Protein AF-V4U0M5-F1 (afdb_monomer)

Secondary structure (DSSP, 8-state):
--S-SSSSSS-S---STTTSHHHHHHHTTHHHHHHHHHHHHHHHHHHHHT-SSHHHHHHHHHHHHHHHTTHHHHHHHHHHHS-TTTHHHHHHHHHHHHHHHHHHHHHHHHHHTTTS-HHHHHHHTTHHHHHHHHHHHHPPPPHHHHHHTT-HHHHHHHHHHHHHHTT-PPPS-----TTTTTTTSS--S-------------------HHHHHHHTTSTTTHHHHHHHHHHHHHHHHHHHHHHHHHHHHHHHHTTSS------HHHHHHHHHHHHHHHHHTHHHHHHHHHHHHHHH-HHHHHHHHHHHHHHHHHHHHHSTTSS-TTSTT--

InterPro domains:
  IPR005828 Major facilitator, sugar transporter-like [PF00083] (31-311)
  IPR020846 Major facilitator superfamily domain [PS50850] (1-331)
  IPR036259 MFS transporter superfamily [G3DSA:1.20.1250.20] (29-322)
  IPR036259 MFS transporter superfamily [SSF103473] (31-319)

Mean predicted aligned error: 14.44 Å

Solvent-accessible surface area (backbone atoms only — not comparable to full-atom values): 19560 Å² total; per-residue (Å²): 139,88,91,83,88,81,92,81,86,79,81,92,69,96,74,55,82,71,74,46,47,51,46,48,67,55,49,79,37,39,69,62,43,36,50,50,14,32,49,38,22,22,53,26,31,37,51,38,36,67,44,90,48,70,66,56,31,52,53,24,49,50,46,18,51,58,12,55,57,26,53,61,52,47,51,57,56,54,55,70,78,44,58,80,89,52,41,68,60,54,53,49,58,56,53,50,51,55,45,52,49,50,30,50,51,24,50,47,46,52,61,35,56,85,78,42,60,70,42,56,50,36,41,58,66,19,48,66,36,49,54,47,54,58,52,58,72,75,53,78,80,57,48,67,50,29,27,72,70,64,38,45,70,62,23,48,56,52,50,51,53,50,23,61,75,68,76,46,80,78,74,94,71,83,85,75,43,93,83,64,66,96,75,68,81,81,77,85,77,83,83,90,86,86,89,78,92,68,85,74,76,78,71,75,76,73,74,51,70,65,62,32,50,53,50,52,64,34,88,88,39,31,69,59,51,54,51,51,50,53,51,51,51,53,51,50,51,53,53,54,46,50,62,64,45,47,60,56,54,59,63,50,61,62,75,76,60,72,95,69,100,76,59,86,74,58,56,64,58,50,49,31,50,50,50,26,52,56,34,54,59,45,53,65,53,53,54,50,49,52,56,35,36,76,74,66,33,66,69,54,37,51,52,53,53,52,52,51,53,53,54,64,60,47,54,62,73,71,39,78,86,72,58,65,80,84,64,73,82,81,121

Radius of gyration: 27.34 Å; Cα contacts (8 Å, |Δi|>4): 200; chains: 1; bounding box: 95×50×78 Å

Organism: Citrus clementina (NCBI:txid85681)

Structure (mmCIF, N/CA/C/O backbone):
data_AF-V4U0M5-F1
#
_entry.id   AF-V4U0M5-F1
#
loop_
_atom_site.group_PDB
_atom_site.id
_atom_site.type_symbol
_atom_site.label_atom_id
_atom_site.label_alt_id
_atom_site.label_comp_id
_atom_site.label_asym_id
_atom_site.label_entity_id
_atom_site.label_seq_id
_atom_site.pdbx_PDB_ins_code
_atom_site.Cartn_x
_atom_site.Cartn_y
_atom_site.Cartn_z
_atom_site.occupancy
_atom_site.B_iso_or_equiv
_atom_site.auth_seq_id
_atom_site.auth_comp_id
_atom_site.auth_asym_id
_atom_site.auth_atom_id
_atom_site.pdbx_PDB_model_num
ATOM 1 N N . MET A 1 1 ? -15.554 -10.161 53.719 1.00 37.41 1 MET A N 1
ATOM 2 C CA . MET A 1 1 ? -15.769 -11.247 52.736 1.00 37.41 1 MET A CA 1
ATOM 3 C C . MET A 1 1 ? -17.264 -11.256 52.488 1.00 37.41 1 MET A C 1
ATOM 5 O O . MET A 1 1 ? -17.967 -11.506 53.445 1.00 37.41 1 MET A O 1
ATOM 9 N N . GLU A 1 2 ? -17.849 -10.846 51.371 1.00 30.78 2 GLU A N 1
ATOM 10 C CA . GLU A 1 2 ? -17.415 -10.642 49.991 1.00 30.78 2 GLU A CA 1
ATOM 11 C C . GLU A 1 2 ? -18.179 -9.426 49.436 1.00 30.78 2 GLU A C 1
ATOM 13 O O . GLU A 1 2 ? -19.371 -9.508 49.179 1.00 30.78 2 GLU A O 1
ATOM 18 N N . GLU A 1 3 ? -17.507 -8.290 49.258 1.00 27.77 3 GLU A N 1
ATOM 19 C CA . GLU A 1 3 ? -18.127 -7.068 48.707 1.00 27.77 3 GLU A CA 1
ATOM 20 C C . GLU A 1 3 ? -17.171 -6.367 47.720 1.00 27.77 3 GLU A C 1
ATOM 22 O O . GLU A 1 3 ? -17.139 -5.151 47.575 1.00 27.77 3 GLU A O 1
ATOM 27 N N . GLY A 1 4 ? -16.314 -7.150 47.053 1.00 28.88 4 GLY A N 1
ATOM 28 C CA . GLY A 1 4 ? -15.132 -6.625 46.364 1.00 28.88 4 GLY A CA 1
ATOM 29 C C . GLY A 1 4 ? -14.723 -7.382 45.107 1.00 28.88 4 GLY A C 1
ATOM 30 O O . GLY A 1 4 ? -13.551 -7.737 44.984 1.00 28.88 4 GLY A O 1
ATOM 31 N N . ARG A 1 5 ? -15.652 -7.652 44.173 1.00 28.05 5 ARG A N 1
ATOM 32 C CA . ARG A 1 5 ? -15.277 -8.153 42.833 1.00 28.05 5 ARG A CA 1
ATOM 33 C C . ARG A 1 5 ? -16.342 -7.993 41.733 1.00 28.05 5 ARG A C 1
ATOM 35 O O . ARG A 1 5 ? -16.589 -8.946 41.010 1.00 28.05 5 ARG A O 1
ATOM 42 N N . PHE A 1 6 ? -16.956 -6.820 41.559 1.00 27.69 6 PHE A N 1
ATOM 43 C CA . PHE A 1 6 ? -17.783 -6.570 40.354 1.00 27.69 6 PHE A CA 1
ATOM 44 C C . PHE A 1 6 ? -17.760 -5.124 39.823 1.00 27.69 6 PHE A C 1
ATOM 46 O O . PHE A 1 6 ? -18.574 -4.743 38.989 1.00 27.69 6 PHE A O 1
ATOM 53 N N . SER A 1 7 ? -16.783 -4.324 40.249 1.00 24.86 7 SER A N 1
ATOM 54 C CA . SER A 1 7 ? -16.622 -2.903 39.907 1.00 24.86 7 SER A CA 1
ATOM 55 C C . SER A 1 7 ? -15.450 -2.634 38.944 1.00 24.86 7 SER A C 1
ATOM 57 O O . SER A 1 7 ? -14.766 -1.622 39.062 1.00 24.86 7 SER A O 1
ATOM 59 N N . SER A 1 8 ? -15.188 -3.529 37.980 1.00 26.77 8 SER A N 1
ATOM 60 C CA . SER A 1 8 ? -14.033 -3.394 37.067 1.00 26.77 8 SER A CA 1
ATOM 61 C C . SER A 1 8 ? -14.297 -3.636 35.575 1.00 26.77 8 SER A C 1
ATOM 63 O O . SER A 1 8 ? -13.337 -3.752 34.816 1.00 26.77 8 SER A O 1
ATOM 65 N N . LEU A 1 9 ? -15.554 -3.653 35.107 1.00 29.91 9 LEU A N 1
ATOM 66 C CA . LEU A 1 9 ? -15.841 -3.858 33.674 1.00 29.91 9 LEU A CA 1
ATOM 67 C C . LEU A 1 9 ? -16.553 -2.718 32.936 1.00 29.91 9 LEU A C 1
ATOM 69 O O . LEU A 1 9 ? -16.692 -2.816 31.721 1.00 29.91 9 LEU A O 1
ATOM 73 N N . LEU A 1 10 ? -16.896 -1.602 33.587 1.00 29.14 10 LEU A N 1
ATOM 74 C CA . LEU A 1 10 ? -17.485 -0.439 32.907 1.00 29.14 10 LEU A CA 1
ATOM 75 C C . LEU A 1 10 ? -16.950 0.892 33.475 1.00 29.14 10 LEU A C 1
ATOM 77 O O . LEU A 1 10 ? -17.441 1.396 34.475 1.00 29.14 10 LEU A O 1
ATOM 81 N N . HIS A 1 11 ? -15.981 1.456 32.741 1.00 28.28 11 HIS A N 1
ATOM 82 C CA . HIS A 1 11 ? -15.489 2.848 32.732 1.00 28.28 11 HIS A CA 1
ATOM 83 C C . HIS A 1 11 ? -14.697 3.380 33.949 1.00 28.28 11 HIS A C 1
ATOM 85 O O . HIS A 1 11 ? -15.190 3.417 35.068 1.00 28.28 11 HIS A O 1
ATOM 91 N N . PRO A 1 12 ? -13.482 3.914 33.699 1.00 31.22 12 PRO A N 1
ATOM 92 C CA . PRO A 1 12 ? -13.404 5.323 33.326 1.00 31.22 12 PRO A CA 1
ATOM 93 C C . PRO A 1 12 ? -12.336 5.573 32.253 1.00 31.22 12 PRO A C 1
ATOM 95 O O . PRO A 1 12 ? -11.218 5.957 32.550 1.00 31.22 12 PRO A O 1
ATOM 98 N N . ASP A 1 13 ? -12.697 5.423 30.981 1.00 29.09 13 ASP A N 1
ATOM 99 C CA . ASP A 1 13 ? -12.002 6.134 29.907 1.00 29.09 13 ASP A CA 1
ATOM 100 C C . ASP A 1 13 ? -13.012 6.536 28.837 1.00 29.09 13 ASP A C 1
ATOM 102 O O . ASP A 1 13 ? -13.116 5.967 27.751 1.00 29.09 13 ASP A O 1
ATOM 106 N N . MET A 1 14 ? -13.800 7.569 29.161 1.00 30.19 14 MET A N 1
ATOM 107 C CA . MET A 1 14 ? -14.519 8.399 28.185 1.00 30.19 14 MET A CA 1
ATOM 108 C C . MET A 1 14 ? -13.496 9.235 27.396 1.00 30.19 14 MET A C 1
ATOM 110 O O . MET A 1 14 ? -13.492 10.462 27.403 1.00 30.19 14 MET A O 1
ATOM 114 N N . CYS A 1 15 ? -12.581 8.544 26.721 1.00 35.44 15 CYS A N 1
ATOM 115 C CA . CYS A 1 15 ? -11.608 9.105 25.799 1.00 35.44 15 CYS A CA 1
ATOM 116 C C . CYS A 1 15 ? -11.388 8.205 24.564 1.00 35.44 15 CYS A C 1
ATOM 118 O O . CYS A 1 15 ? -10.257 7.959 24.158 1.00 35.44 15 CYS A O 1
ATOM 120 N N . PRO A 1 16 ? -12.473 7.754 23.904 1.00 37.72 16 PRO A N 1
ATOM 121 C CA . PRO A 1 16 ? -12.449 7.655 22.446 1.00 37.72 16 PRO A CA 1
ATOM 122 C C . PRO A 1 16 ? -13.476 8.575 21.772 1.00 37.72 16 PRO A C 1
ATOM 124 O O . PRO A 1 16 ? -13.396 8.780 20.566 1.00 37.72 16 PRO A O 1
ATOM 127 N N . LYS A 1 17 ? -14.401 9.201 22.513 1.00 35.25 17 LYS A N 1
ATOM 128 C CA . LYS A 1 17 ? -15.499 9.996 21.925 1.00 35.25 17 LYS A CA 1
ATOM 129 C C . LYS A 1 17 ? -15.037 11.244 21.144 1.00 35.25 17 LYS A C 1
ATOM 131 O O . LYS A 1 17 ? -15.760 11.716 20.276 1.00 35.25 17 LYS A O 1
ATOM 136 N N . LEU A 1 18 ? -13.815 11.738 21.381 1.00 30.38 18 LEU A N 1
ATOM 137 C CA . LEU A 1 18 ? -13.237 12.884 20.656 1.00 30.38 18 LEU A CA 1
ATOM 138 C C . LEU A 1 18 ? -12.282 12.512 19.508 1.00 30.38 18 LEU A C 1
ATOM 140 O O . LEU A 1 18 ? -12.089 13.314 18.600 1.00 30.38 18 LEU A O 1
ATOM 144 N N . LEU A 1 19 ? -11.698 11.309 19.506 1.00 36.25 19 LEU A N 1
ATOM 145 C CA . LEU A 1 19 ? -10.760 10.888 18.449 1.00 36.25 19 LEU A CA 1
ATOM 146 C C . LEU A 1 19 ? -11.470 10.366 17.192 1.00 36.25 19 LEU A C 1
ATOM 148 O O . LEU A 1 19 ? -10.848 10.175 16.152 1.00 36.25 19 LEU A O 1
ATOM 152 N N . LEU A 1 20 ? -12.781 10.157 17.279 1.00 41.69 20 LEU A N 1
ATOM 153 C CA . LEU A 1 20 ? -13.578 9.498 16.250 1.00 41.69 20 LEU A CA 1
ATOM 154 C C . LEU A 1 20 ? -14.305 10.433 15.292 1.00 41.69 20 LEU A C 1
ATOM 156 O O . LEU A 1 20 ? -14.802 9.991 14.259 1.00 41.69 20 LEU A O 1
ATOM 160 N N . GLN A 1 21 ? -14.322 11.729 15.582 1.00 35.56 21 GLN A N 1
ATOM 161 C CA . GLN A 1 21 ? -14.972 12.697 14.714 1.00 35.56 21 GLN A CA 1
ATOM 162 C C . GLN A 1 21 ? -14.232 12.974 13.386 1.00 35.56 21 GLN A C 1
ATOM 164 O O . GLN A 1 21 ? -14.914 13.038 12.367 1.00 35.56 21 GLN A O 1
ATOM 169 N N . PRO A 1 22 ? -12.887 13.092 13.300 1.00 39.81 22 PRO A N 1
ATOM 170 C CA . PRO A 1 22 ? -12.218 13.175 11.989 1.00 39.81 22 PRO A CA 1
ATOM 171 C C . PRO A 1 22 ? -12.339 11.856 11.202 1.00 39.81 22 PRO A C 1
ATOM 173 O O . PRO A 1 22 ? -12.381 11.847 9.975 1.00 39.81 22 PRO A O 1
ATOM 176 N N . MET A 1 23 ? -12.481 10.744 11.924 1.00 40.56 23 MET A N 1
ATOM 177 C CA . MET A 1 23 ? -12.764 9.410 11.396 1.00 40.56 23 MET A CA 1
ATOM 178 C C . MET A 1 23 ? -14.164 9.328 10.755 1.00 40.56 23 MET A C 1
ATOM 180 O O . MET A 1 23 ? -14.338 8.626 9.767 1.00 40.56 23 MET A O 1
ATOM 184 N N . TYR A 1 24 ? -15.147 10.093 11.244 1.00 39.19 24 TYR A N 1
ATOM 185 C CA . TYR A 1 24 ? -16.535 10.108 10.752 1.00 39.19 24 TYR A CA 1
ATOM 186 C C . TYR A 1 24 ? -16.648 10.405 9.244 1.00 39.19 24 TYR A C 1
ATOM 188 O O . TYR A 1 24 ? -17.480 9.816 8.555 1.00 39.19 24 TYR A O 1
ATOM 196 N N . PHE A 1 25 ? -15.777 11.266 8.702 1.00 38.38 25 PHE A N 1
ATOM 197 C CA . PHE A 1 25 ? -15.763 11.600 7.271 1.00 38.38 25 PHE A CA 1
ATOM 198 C C . PHE A 1 25 ? -15.122 10.496 6.414 1.00 38.38 25 PHE A C 1
ATOM 200 O O . PHE A 1 25 ? -15.587 10.218 5.311 1.00 38.38 25 PHE A O 1
ATOM 207 N N . ILE A 1 26 ? -14.105 9.816 6.953 1.00 43.88 26 ILE A N 1
ATOM 208 C CA . ILE A 1 26 ? -13.486 8.632 6.339 1.00 43.88 26 ILE A CA 1
ATOM 209 C C . ILE A 1 26 ? -14.478 7.454 6.341 1.00 43.88 26 ILE A C 1
ATOM 211 O O . ILE A 1 26 ? -14.570 6.710 5.365 1.00 43.88 26 ILE A O 1
ATOM 215 N N . PHE A 1 27 ? -15.276 7.316 7.403 1.00 44.03 27 PHE A N 1
ATOM 216 C CA . PHE A 1 27 ? -16.226 6.216 7.566 1.00 44.03 27 PHE A CA 1
ATOM 217 C C . PHE A 1 27 ? -17.501 6.357 6.747 1.00 44.03 27 PHE A C 1
ATOM 219 O O . PHE A 1 27 ? -17.972 5.351 6.218 1.00 44.03 27 PHE A O 1
ATOM 226 N N . ALA A 1 28 ? -18.003 7.584 6.556 1.00 44.12 28 ALA A N 1
ATOM 227 C CA . ALA A 1 28 ? -19.186 7.852 5.734 1.00 44.12 28 ALA A CA 1
ATOM 228 C C . ALA A 1 28 ? -19.048 7.396 4.269 1.00 44.12 28 ALA A C 1
ATOM 230 O O . ALA A 1 28 ? -20.046 7.241 3.564 1.00 44.12 28 ALA A O 1
ATOM 231 N N . PHE A 1 29 ? -17.807 7.168 3.839 1.00 55.50 29 PHE A N 1
ATOM 232 C CA . PHE A 1 29 ? -17.417 6.830 2.482 1.00 55.50 29 PHE A CA 1
ATOM 233 C C . PHE A 1 29 ? -16.508 5.592 2.417 1.00 55.50 29 PHE A C 1
ATOM 235 O O . PHE A 1 29 ? -15.938 5.338 1.370 1.00 55.50 29 PHE A O 1
ATOM 242 N N . SER A 1 30 ? -16.351 4.811 3.493 1.00 66.69 30 SER A N 1
ATOM 243 C CA . SER A 1 30 ? -15.269 3.813 3.613 1.00 66.69 30 SER A CA 1
ATOM 244 C C . SER A 1 30 ? -15.198 2.815 2.448 1.00 66.69 30 SER A C 1
ATOM 246 O O . SER A 1 30 ? -14.211 2.817 1.714 1.00 66.69 30 SER A O 1
ATOM 248 N N . ARG A 1 31 ? -16.254 2.031 2.190 1.00 75.31 31 ARG A N 1
ATOM 249 C CA . ARG A 1 31 ? -16.277 1.077 1.066 1.00 75.31 31 ARG A CA 1
ATOM 250 C C . ARG A 1 31 ? -16.166 1.761 -0.298 1.00 75.31 31 ARG A C 1
ATOM 252 O O . ARG A 1 31 ? -15.449 1.274 -1.165 1.00 75.31 31 ARG A O 1
ATOM 259 N N . MET A 1 32 ? -16.838 2.897 -0.485 1.00 80.00 32 MET A N 1
ATOM 260 C CA . MET A 1 32 ? -16.838 3.629 -1.761 1.00 80.00 32 MET A CA 1
ATOM 261 C C . MET A 1 32 ? -15.491 4.293 -2.056 1.00 80.00 32 MET A C 1
ATOM 263 O O . MET A 1 32 ? -15.065 4.324 -3.203 1.00 80.00 32 MET A O 1
ATOM 267 N N . SER A 1 33 ? -14.790 4.770 -1.031 1.00 82.69 33 SER A N 1
ATOM 268 C CA . SER A 1 33 ? -13.437 5.317 -1.127 1.00 82.69 33 SER A CA 1
ATOM 269 C C . SER A 1 33 ? -12.406 4.228 -1.383 1.00 82.69 33 SER A C 1
ATOM 271 O O . SER A 1 33 ? -11.493 4.452 -2.169 1.00 82.69 33 SER A O 1
ATOM 273 N N . ILE A 1 34 ? -12.549 3.049 -0.764 1.00 86.56 34 ILE A N 1
ATOM 274 C CA . ILE A 1 34 ? -11.677 1.898 -1.045 1.00 86.56 34 ILE A CA 1
ATOM 275 C C . ILE A 1 34 ? -11.907 1.408 -2.478 1.00 86.56 34 ILE A C 1
ATOM 277 O O . ILE A 1 34 ? -10.948 1.230 -3.222 1.00 86.56 34 ILE A O 1
ATOM 281 N N . LEU A 1 35 ? -13.167 1.263 -2.902 1.00 89.06 35 LEU A N 1
ATOM 282 C CA . LEU A 1 35 ? -13.516 0.883 -4.272 1.00 89.06 35 LEU A CA 1
ATOM 283 C C . LEU A 1 35 ? -13.019 1.919 -5.290 1.00 89.06 35 LEU A C 1
ATOM 285 O O . LEU A 1 35 ? -12.373 1.557 -6.268 1.00 89.06 35 LEU A O 1
ATOM 289 N N . GLY A 1 36 ? -13.288 3.204 -5.052 1.00 90.25 36 GLY A N 1
ATOM 290 C CA . GLY A 1 36 ? -12.842 4.295 -5.914 1.00 90.25 36 GLY A CA 1
ATOM 291 C C . GLY A 1 36 ? -11.319 4.384 -5.990 1.00 90.25 36 GLY A C 1
ATOM 292 O O . GLY A 1 36 ? -10.767 4.522 -7.077 1.00 90.25 36 GLY A O 1
ATOM 293 N N . GLY A 1 37 ? -10.624 4.233 -4.861 1.00 91.25 37 GLY A N 1
ATOM 294 C CA . GLY A 1 37 ? -9.164 4.230 -4.812 1.00 91.25 37 GLY A CA 1
ATOM 295 C C . GLY A 1 37 ? -8.535 3.014 -5.495 1.00 91.25 37 GLY A C 1
ATOM 296 O O . GLY A 1 37 ? -7.568 3.175 -6.241 1.00 91.25 37 GLY A O 1
ATOM 297 N N . ALA A 1 38 ? -9.110 1.820 -5.328 1.00 91.62 38 ALA A N 1
ATOM 298 C CA . ALA A 1 38 ? -8.683 0.613 -6.038 1.00 91.62 38 ALA A CA 1
ATOM 299 C C . ALA A 1 38 ? -8.905 0.742 -7.553 1.00 91.62 38 ALA A C 1
ATOM 301 O O . ALA A 1 38 ? -8.006 0.429 -8.332 1.00 91.62 38 ALA A O 1
ATOM 302 N N . LEU A 1 39 ? -10.057 1.277 -7.973 1.00 94.44 39 LEU A N 1
ATOM 303 C CA . LEU A 1 39 ? -10.366 1.537 -9.379 1.00 94.44 39 LEU A CA 1
ATOM 304 C C . LEU A 1 39 ? -9.379 2.533 -9.996 1.00 94.44 39 LEU A C 1
ATOM 306 O O . LEU A 1 39 ? -8.830 2.266 -11.062 1.00 94.44 39 LEU A O 1
ATOM 310 N N . VAL A 1 40 ? -9.123 3.658 -9.320 1.00 94.94 40 VAL A N 1
ATOM 311 C CA . VAL A 1 40 ? -8.156 4.666 -9.779 1.00 94.94 40 VAL A CA 1
ATOM 312 C C . VAL A 1 40 ? -6.755 4.063 -9.872 1.00 94.94 40 VAL A C 1
ATOM 314 O O . VAL A 1 40 ? -6.093 4.246 -10.891 1.00 94.94 40 VAL A O 1
ATOM 317 N N . THR A 1 41 ? -6.325 3.296 -8.866 1.00 94.31 41 THR A N 1
ATOM 318 C CA . THR A 1 41 ? -5.022 2.610 -8.872 1.00 94.31 41 THR A CA 1
ATOM 319 C C . THR A 1 41 ? -4.902 1.646 -10.049 1.00 94.31 41 THR A C 1
ATOM 321 O O . THR A 1 41 ? -3.912 1.696 -10.776 1.00 94.31 41 THR A O 1
ATOM 324 N N . PHE A 1 42 ? -5.914 0.803 -10.276 1.00 95.56 42 PHE A N 1
ATOM 325 C CA . PHE A 1 42 ? -5.918 -0.169 -11.368 1.00 95.56 42 PHE A CA 1
ATOM 326 C C . PHE A 1 42 ? -5.899 0.512 -12.740 1.00 95.56 42 PHE A C 1
ATOM 328 O O . PHE A 1 42 ? -5.027 0.229 -13.560 1.00 95.56 42 PHE A O 1
ATOM 335 N N . VAL A 1 43 ? -6.829 1.440 -12.983 1.00 96.31 43 VAL A N 1
ATOM 336 C CA . VAL A 1 43 ? -6.972 2.108 -14.283 1.00 96.31 43 VAL A CA 1
ATOM 337 C C . VAL A 1 43 ? -5.743 2.955 -14.591 1.00 96.31 43 VAL A C 1
ATOM 339 O O . VAL A 1 43 ? -5.176 2.834 -15.674 1.00 96.31 43 VAL A O 1
ATOM 342 N N . ALA A 1 44 ? -5.286 3.782 -13.647 1.00 96.00 44 ALA A N 1
ATOM 343 C CA . ALA A 1 44 ? -4.106 4.613 -13.858 1.00 96.00 44 ALA A CA 1
ATOM 344 C C . ALA A 1 44 ? -2.822 3.769 -13.960 1.00 96.00 44 ALA A C 1
ATOM 346 O O . ALA A 1 44 ? -1.961 4.058 -14.795 1.00 96.00 44 ALA A O 1
ATOM 347 N N . GLY A 1 45 ? -2.711 2.698 -13.166 1.00 93.94 45 GLY A N 1
ATOM 348 C CA . GLY A 1 45 ? -1.616 1.728 -13.222 1.00 93.94 45 GLY A CA 1
ATOM 349 C C . GLY A 1 45 ? -1.508 1.040 -14.582 1.00 93.94 45 GLY A C 1
ATOM 350 O O . GLY A 1 45 ? -0.432 1.055 -15.180 1.00 93.94 45 GLY A O 1
ATOM 351 N N . LEU A 1 46 ? -2.627 0.540 -15.112 1.00 95.81 46 LEU A N 1
ATOM 352 C CA . LEU A 1 46 ? -2.691 -0.117 -16.416 1.00 95.81 46 LEU A CA 1
ATOM 353 C C . LEU A 1 46 ? -2.471 0.869 -17.571 1.00 95.81 46 LEU A C 1
ATOM 355 O O . LEU A 1 46 ? -1.671 0.601 -18.464 1.00 95.81 46 LEU A O 1
ATOM 359 N N . LEU A 1 47 ? -3.114 2.042 -17.546 1.00 95.81 47 LEU A N 1
ATOM 360 C CA . LEU A 1 47 ? -2.930 3.075 -18.577 1.00 95.81 47 LEU A CA 1
ATOM 361 C C . LEU A 1 47 ? -1.488 3.574 -18.659 1.00 95.81 47 LEU A C 1
ATOM 363 O O . LEU A 1 47 ? -1.019 3.947 -19.733 1.00 95.81 47 LEU A O 1
ATOM 367 N N . SER A 1 48 ? -0.755 3.548 -17.548 1.00 94.94 48 SER A N 1
ATOM 368 C CA . SER A 1 48 ? 0.660 3.911 -17.540 1.00 94.94 48 SER A CA 1
ATOM 369 C C . SER A 1 48 ? 1.514 2.986 -18.415 1.00 94.94 48 SER A C 1
ATOM 371 O O . SER A 1 48 ? 2.514 3.438 -18.968 1.00 94.94 48 SER A O 1
ATOM 373 N N . ALA A 1 49 ? 1.121 1.719 -18.597 1.00 94.44 49 ALA A N 1
ATOM 374 C CA . ALA A 1 49 ? 1.796 0.811 -19.526 1.00 94.44 49 ALA A CA 1
ATOM 375 C C . ALA A 1 49 ? 1.671 1.277 -20.986 1.00 94.44 49 ALA A C 1
ATOM 377 O O . ALA A 1 49 ? 2.531 0.968 -21.810 1.00 94.44 49 ALA A O 1
ATOM 378 N N . PHE A 1 50 ? 0.643 2.070 -21.303 1.00 94.00 50 PHE A N 1
ATOM 379 C CA . PHE A 1 50 ? 0.371 2.627 -22.630 1.00 94.00 50 PHE A CA 1
ATOM 380 C C . PHE A 1 50 ? 0.793 4.096 -22.768 1.00 94.00 50 PHE A C 1
ATOM 382 O O . PHE A 1 50 ? 0.540 4.711 -23.801 1.00 94.00 50 PHE A O 1
ATOM 389 N N . ALA A 1 51 ? 1.482 4.669 -21.773 1.00 94.38 51 ALA A N 1
ATOM 390 C CA . ALA A 1 51 ? 1.869 6.076 -21.801 1.00 94.38 51 ALA A CA 1
ATOM 391 C C . ALA A 1 51 ? 2.753 6.397 -23.034 1.00 94.38 51 ALA A C 1
ATOM 393 O O . ALA A 1 51 ? 3.749 5.697 -23.266 1.00 94.38 51 ALA A O 1
ATOM 394 N N . PRO A 1 52 ? 2.409 7.425 -23.838 1.00 92.00 52 PRO A N 1
ATOM 395 C CA . PRO A 1 52 ? 3.164 7.788 -25.040 1.00 92.00 52 PRO A CA 1
ATOM 396 C C . PRO A 1 52 ? 4.364 8.694 -24.737 1.00 92.00 52 PRO A C 1
ATOM 398 O O . PRO A 1 52 ? 5.323 8.720 -25.499 1.00 92.00 52 PRO A O 1
ATOM 401 N N . ASN A 1 53 ? 4.320 9.439 -23.631 1.00 94.88 53 ASN A N 1
ATOM 402 C CA . ASN A 1 53 ? 5.373 10.360 -23.219 1.00 94.88 53 ASN A CA 1
ATOM 403 C C . ASN A 1 53 ? 5.581 10.317 -21.692 1.00 94.88 53 ASN A C 1
ATOM 405 O O . ASN A 1 53 ? 4.744 9.808 -20.939 1.00 94.88 53 ASN A O 1
ATOM 409 N N . TYR A 1 54 ? 6.715 10.856 -21.241 1.00 93.00 54 TYR A N 1
ATOM 410 C CA . TYR A 1 54 ? 7.104 10.863 -19.828 1.00 93.00 54 TYR A CA 1
ATOM 411 C C . TYR A 1 54 ? 6.128 11.651 -18.939 1.00 93.00 54 TYR A C 1
ATOM 413 O O . TYR A 1 54 ? 5.828 11.227 -17.828 1.00 93.00 54 TYR A O 1
ATOM 421 N N . ILE A 1 55 ? 5.578 12.766 -19.430 1.00 95.75 55 ILE A N 1
ATOM 422 C CA . ILE A 1 55 ? 4.645 13.601 -18.658 1.00 95.75 55 ILE A CA 1
ATOM 423 C C . ILE A 1 55 ? 3.327 12.862 -18.400 1.00 95.75 55 ILE A C 1
ATOM 425 O O . ILE A 1 55 ? 2.838 12.851 -17.273 1.00 95.75 55 ILE A O 1
ATOM 429 N N . SER A 1 56 ? 2.775 12.185 -19.408 1.00 94.50 56 SER A N 1
ATOM 430 C CA . SER A 1 56 ? 1.605 11.319 -19.256 1.00 94.50 56 SER A CA 1
ATOM 431 C C . SER A 1 56 ? 1.885 10.191 -18.269 1.00 94.50 56 SER A C 1
ATOM 433 O O . SER A 1 56 ? 1.040 9.918 -17.421 1.00 94.50 56 SER A O 1
ATOM 435 N N . LEU A 1 57 ? 3.071 9.575 -18.326 1.00 94.12 57 LEU A N 1
ATOM 436 C CA . LEU A 1 57 ? 3.475 8.562 -17.351 1.00 94.12 57 LEU A CA 1
ATOM 437 C C . LEU A 1 57 ? 3.506 9.138 -15.927 1.00 94.12 57 LEU A C 1
ATOM 439 O O . LEU A 1 57 ? 2.950 8.531 -15.018 1.00 94.12 57 LEU A O 1
ATOM 443 N N . LEU A 1 58 ? 4.093 10.321 -15.738 1.00 95.38 58 LEU A N 1
ATOM 444 C CA . LEU A 1 58 ? 4.189 10.986 -14.438 1.00 95.38 58 LEU A CA 1
ATOM 445 C C . LEU A 1 58 ? 2.806 11.316 -13.858 1.00 95.38 58 LEU A C 1
ATOM 447 O O . LEU A 1 58 ? 2.547 11.040 -12.688 1.00 95.38 58 LEU A O 1
ATOM 451 N N . ILE A 1 59 ? 1.898 11.853 -14.678 1.00 96.75 59 ILE A N 1
ATOM 452 C CA . ILE A 1 59 ? 0.521 12.168 -14.267 1.00 96.75 59 ILE A CA 1
ATOM 453 C C . ILE A 1 59 ? -0.231 10.890 -13.877 1.00 96.75 59 ILE A C 1
ATOM 455 O O . ILE A 1 59 ? -0.855 10.842 -12.818 1.00 96.75 59 ILE A O 1
ATOM 459 N N . LEU A 1 60 ? -0.150 9.837 -14.697 1.00 95.75 60 LEU A N 1
ATOM 460 C CA . LEU A 1 60 ? -0.810 8.559 -14.416 1.00 95.75 60 LEU A CA 1
ATOM 461 C C . LEU A 1 60 ? -0.243 7.890 -13.159 1.00 95.75 60 LEU A C 1
ATOM 463 O O . LEU A 1 60 ? -0.998 7.343 -12.359 1.00 95.75 60 LEU A O 1
ATOM 467 N N . ARG A 1 61 ? 1.069 7.989 -12.929 1.00 93.44 61 ARG A N 1
ATOM 468 C CA . ARG A 1 61 ? 1.705 7.527 -11.689 1.00 93.44 61 ARG A CA 1
ATOM 469 C C . ARG A 1 61 ? 1.260 8.328 -10.474 1.00 93.44 61 ARG A C 1
ATOM 471 O O . ARG A 1 61 ? 0.981 7.731 -9.439 1.00 93.44 61 ARG A O 1
ATOM 478 N N . GLY A 1 62 ? 1.123 9.644 -10.612 1.00 95.00 62 GLY A N 1
ATOM 479 C CA . GLY A 1 62 ? 0.549 10.500 -9.575 1.00 95.00 62 GLY A CA 1
ATOM 480 C C . GLY A 1 62 ? -0.887 10.097 -9.223 1.00 95.00 62 GLY A C 1
ATOM 481 O O . GLY A 1 62 ? -1.220 9.967 -8.048 1.00 95.00 62 GLY A O 1
ATOM 482 N N . LEU A 1 63 ? -1.718 9.817 -10.232 1.00 95.12 63 LEU A N 1
ATOM 483 C CA . LEU A 1 63 ? -3.090 9.333 -10.040 1.00 95.12 63 LEU A CA 1
ATOM 484 C C . LEU A 1 63 ? -3.134 7.953 -9.372 1.00 95.12 63 LEU A C 1
ATOM 486 O O . LEU A 1 63 ? -3.904 7.758 -8.433 1.00 95.12 63 LEU A O 1
ATOM 490 N N . ALA A 1 64 ? -2.284 7.016 -9.799 1.00 93.56 64 ALA A N 1
ATOM 491 C CA . ALA A 1 64 ? -2.170 5.708 -9.158 1.00 93.56 64 ALA A CA 1
ATOM 492 C C . ALA A 1 64 ? -1.744 5.837 -7.682 1.00 93.56 64 ALA A C 1
ATOM 494 O O . ALA A 1 64 ? -2.320 5.184 -6.813 1.00 93.56 64 ALA A O 1
ATOM 495 N N . GLY A 1 65 ? -0.805 6.742 -7.382 1.00 91.38 65 GLY A N 1
ATOM 496 C CA . GLY A 1 65 ? -0.394 7.079 -6.016 1.00 91.38 65 GLY A CA 1
ATOM 497 C C . GLY A 1 65 ? -1.525 7.674 -5.171 1.00 91.38 65 GLY A C 1
ATOM 498 O O . GLY A 1 65 ? -1.703 7.291 -4.015 1.00 91.38 65 GLY A O 1
ATOM 499 N N . ALA A 1 66 ? -2.349 8.553 -5.748 1.00 90.50 66 ALA A N 1
ATOM 500 C CA . ALA A 1 66 ? -3.537 9.074 -5.071 1.00 90.50 66 ALA A CA 1
ATOM 501 C C . ALA A 1 66 ? -4.545 7.955 -4.742 1.00 90.50 66 ALA A C 1
ATOM 503 O O . ALA A 1 66 ? -5.119 7.942 -3.652 1.00 90.50 66 ALA A O 1
ATOM 504 N N . GLY A 1 67 ? -4.714 6.984 -5.647 1.00 89.44 67 GLY A N 1
ATOM 505 C CA . GLY A 1 67 ? -5.541 5.795 -5.427 1.00 89.44 67 GLY A CA 1
ATOM 506 C C . GLY A 1 67 ? -5.034 4.911 -4.281 1.00 89.44 67 GLY A C 1
ATOM 507 O O . GLY A 1 67 ? -5.826 4.518 -3.418 1.00 89.44 67 GLY A O 1
ATOM 508 N N . LEU A 1 68 ? -3.717 4.682 -4.200 1.00 88.69 68 LEU A N 1
ATOM 509 C CA . LEU A 1 68 ? -3.064 3.947 -3.104 1.00 88.69 68 LEU A CA 1
ATOM 510 C C . LEU A 1 68 ? -3.322 4.577 -1.726 1.00 88.69 68 LEU A C 1
ATOM 512 O O . LEU A 1 68 ? -3.381 3.866 -0.721 1.00 88.69 68 LEU A O 1
ATOM 516 N N . GLY A 1 69 ? -3.570 5.891 -1.668 1.00 85.19 69 GLY A N 1
ATOM 517 C CA . GLY A 1 69 ? -3.966 6.593 -0.444 1.00 85.19 69 GLY A CA 1
ATOM 518 C C . GLY A 1 69 ? -5.191 5.978 0.249 1.00 85.19 69 GLY A C 1
ATOM 519 O O . GLY A 1 69 ? -5.253 5.960 1.482 1.00 85.19 69 GLY A O 1
ATOM 520 N N . SER A 1 70 ? -6.111 5.374 -0.513 1.00 84.50 70 SER A N 1
ATOM 521 C CA . SER A 1 70 ? -7.281 4.659 0.022 1.00 84.50 70 SER A CA 1
ATOM 522 C C . SER A 1 70 ? -6.931 3.448 0.904 1.00 84.50 70 SER A C 1
ATOM 524 O O . SER A 1 70 ? -7.743 3.056 1.743 1.00 84.50 70 SER A O 1
ATOM 526 N N . GLY A 1 71 ? -5.710 2.906 0.815 1.00 82.88 71 GLY A N 1
ATOM 527 C CA . GLY A 1 71 ? -5.250 1.797 1.659 1.00 82.88 71 GLY A CA 1
ATOM 528 C C . GLY A 1 71 ? -5.283 2.108 3.163 1.00 82.88 71 GLY A C 1
ATOM 529 O O . GLY A 1 71 ? -5.566 1.235 3.980 1.00 82.88 71 GLY A O 1
ATOM 530 N N . HIS A 1 72 ? -5.106 3.373 3.551 1.00 83.44 72 HIS A N 1
ATOM 531 C CA . HIS A 1 72 ? -5.187 3.808 4.954 1.00 83.44 72 HIS A CA 1
ATOM 532 C C . HIS A 1 72 ? -6.631 3.764 5.487 1.00 83.44 72 HIS A C 1
ATOM 534 O O . HIS A 1 72 ? -6.873 3.504 6.672 1.00 83.44 72 HIS A O 1
ATOM 540 N N . VAL A 1 73 ? -7.604 3.984 4.595 1.00 83.88 73 VAL A N 1
ATOM 541 C CA . VAL A 1 73 ? -9.035 3.827 4.885 1.00 83.88 73 VAL A CA 1
ATOM 542 C C . VAL A 1 73 ? -9.361 2.351 5.070 1.00 83.88 73 VAL A C 1
ATOM 544 O O . VAL A 1 73 ? -10.048 2.001 6.027 1.00 83.88 73 VAL A O 1
ATOM 547 N N . PHE A 1 74 ? -8.807 1.484 4.216 1.00 82.81 74 PHE A N 1
ATOM 548 C CA . PHE A 1 74 ? -8.939 0.035 4.354 1.00 82.81 74 PHE A CA 1
ATOM 549 C C . PHE A 1 74 ? -8.377 -0.470 5.689 1.00 82.81 74 PHE A C 1
ATOM 551 O O . PHE A 1 74 ? -9.049 -1.226 6.387 1.00 82.81 74 PHE A O 1
ATOM 558 N N . PHE A 1 75 ? -7.197 0.004 6.097 1.00 82.06 75 PHE A N 1
ATOM 559 C CA . PHE A 1 75 ? -6.628 -0.329 7.403 1.00 82.06 75 PHE A CA 1
ATOM 560 C C . PHE A 1 75 ? -7.570 0.059 8.547 1.00 82.06 75 PHE A C 1
ATOM 562 O O . PHE A 1 75 ? -7.848 -0.749 9.429 1.00 82.06 75 PHE A O 1
ATOM 569 N N . SER A 1 76 ? -8.121 1.275 8.512 1.00 83.12 76 SER A N 1
ATOM 570 C CA . SER A 1 76 ? -9.080 1.719 9.529 1.00 83.12 76 SER A CA 1
ATOM 571 C C . SER A 1 76 ? -10.349 0.866 9.536 1.00 83.12 76 SER A C 1
ATOM 573 O O . SER A 1 76 ? -10.793 0.483 10.612 1.00 83.12 76 SER A O 1
ATOM 575 N N . TRP A 1 77 ? -10.886 0.528 8.360 1.00 83.00 77 TRP A N 1
ATOM 576 C CA . TRP A 1 77 ? -12.056 -0.341 8.198 1.00 83.00 77 TRP A CA 1
ATOM 577 C C . TRP A 1 77 ? -11.812 -1.742 8.774 1.00 83.00 77 TRP A C 1
ATOM 579 O O . TRP A 1 77 ? -12.609 -2.226 9.573 1.00 83.00 77 TRP A O 1
ATOM 589 N N . PHE A 1 78 ? -10.678 -2.369 8.456 1.00 83.12 78 PHE A N 1
ATOM 590 C CA . PHE A 1 78 ? -10.339 -3.701 8.960 1.00 83.12 78 PHE A CA 1
ATOM 591 C C . PHE A 1 78 ? -10.228 -3.722 10.493 1.00 83.12 78 PHE A C 1
ATOM 593 O O . PHE A 1 78 ? -10.729 -4.626 11.163 1.00 83.12 78 PHE A O 1
ATOM 600 N N . MET A 1 79 ? -9.620 -2.684 11.070 1.00 81.88 79 MET A N 1
ATOM 601 C CA . MET A 1 79 ? -9.409 -2.569 12.515 1.00 81.88 79 MET A CA 1
ATOM 602 C C . MET A 1 79 ? -10.704 -2.426 13.329 1.00 81.88 79 MET A C 1
ATOM 604 O O . MET A 1 79 ? -10.672 -2.588 14.554 1.00 81.88 79 MET A O 1
ATOM 608 N N . GLU A 1 80 ? -11.840 -2.154 12.682 1.00 81.06 80 GLU A N 1
ATOM 609 C CA . GLU A 1 80 ? -13.157 -2.135 13.327 1.00 81.06 80 GLU A CA 1
ATOM 610 C C . GLU A 1 80 ? -13.712 -3.533 13.587 1.00 81.06 80 GLU A C 1
ATOM 612 O O . GLU A 1 80 ? -14.416 -3.724 14.576 1.00 81.06 80 GLU A O 1
ATOM 617 N N . PHE A 1 81 ? -13.342 -4.513 12.761 1.00 76.88 81 PHE A N 1
ATOM 618 C CA . PHE A 1 81 ? -13.701 -5.917 12.964 1.00 76.88 81 PHE A CA 1
ATOM 619 C C . PHE A 1 81 ? -12.796 -6.604 13.993 1.00 76.88 81 PHE A C 1
ATOM 621 O O . PHE A 1 81 ? -13.141 -7.657 14.527 1.00 76.88 81 PHE A O 1
ATOM 628 N N . VAL A 1 82 ? -11.634 -6.014 14.293 1.00 81.38 82 VAL A N 1
ATOM 629 C CA . VAL A 1 82 ? -10.631 -6.620 15.173 1.00 81.38 82 VAL A CA 1
ATOM 630 C C . VAL A 1 82 ? -10.842 -6.199 16.634 1.00 81.38 82 VAL A C 1
ATOM 632 O O . VAL A 1 82 ? -10.849 -4.995 16.948 1.00 81.38 82 VAL A O 1
ATOM 635 N N . PRO A 1 83 ? -10.923 -7.166 17.572 1.00 75.12 83 PRO A N 1
ATOM 636 C CA . PRO A 1 83 ? -11.082 -6.870 18.989 1.00 75.12 83 PRO A CA 1
ATOM 637 C C . PRO A 1 83 ? -9.861 -6.116 19.544 1.00 75.12 83 PRO A C 1
ATOM 639 O O . PRO A 1 83 ? -8.728 -6.443 19.175 1.00 75.12 83 PRO A O 1
ATOM 642 N N . PRO A 1 84 ? -10.051 -5.145 20.465 1.00 72.88 84 PRO A N 1
ATOM 643 C CA . PRO A 1 84 ? -8.990 -4.285 21.004 1.00 72.88 84 PRO A CA 1
ATOM 644 C C . PRO A 1 84 ? -7.726 -5.008 21.489 1.00 72.88 84 PRO A C 1
ATOM 646 O O . PRO A 1 84 ? -6.625 -4.499 21.278 1.00 72.88 84 PRO A O 1
ATOM 649 N N . SER A 1 85 ? -7.877 -6.191 22.091 1.00 75.44 85 SER A N 1
ATOM 650 C CA . SER A 1 85 ? -6.786 -7.006 22.645 1.00 75.44 85 SER A CA 1
ATOM 651 C C . SER A 1 85 ? -5.796 -7.498 21.587 1.00 75.44 85 SER A C 1
ATOM 653 O O . SER A 1 85 ? -4.592 -7.509 21.832 1.00 75.44 85 SER A O 1
ATOM 655 N N . ASN A 1 86 ? -6.278 -7.836 20.389 1.00 75.69 86 ASN A N 1
ATOM 656 C CA . ASN A 1 86 ? -5.458 -8.424 19.325 1.00 75.69 86 ASN A CA 1
ATOM 657 C C . ASN A 1 86 ? -5.100 -7.424 18.220 1.00 75.69 86 ASN A C 1
ATOM 659 O O . ASN A 1 86 ? -4.401 -7.779 17.272 1.00 75.69 86 ASN A O 1
ATOM 663 N N . ARG A 1 87 ? -5.530 -6.162 18.351 1.00 80.31 87 ARG A N 1
ATOM 664 C CA . ARG A 1 87 ? -5.284 -5.098 17.368 1.00 80.31 87 ARG A CA 1
ATOM 665 C C . ARG A 1 87 ? -3.816 -4.974 16.982 1.00 80.31 87 ARG A C 1
ATOM 667 O O . ARG A 1 87 ? -3.513 -4.926 15.802 1.00 80.31 87 ARG A O 1
ATOM 674 N N . GLY A 1 88 ? -2.911 -4.969 17.962 1.00 76.88 88 GLY A N 1
ATOM 675 C CA . GLY A 1 88 ? -1.472 -4.836 17.699 1.00 76.88 88 GLY A CA 1
ATOM 676 C C . GLY A 1 88 ? -0.920 -5.958 16.816 1.00 76.88 88 GLY A C 1
ATOM 677 O O . GLY A 1 88 ? -0.232 -5.677 15.843 1.00 76.88 88 GLY A O 1
ATOM 678 N N . LYS A 1 89 ? -1.293 -7.210 17.099 1.00 78.19 89 LYS A N 1
ATOM 679 C CA . LYS A 1 89 ? -0.844 -8.385 16.338 1.00 78.19 89 LYS A CA 1
ATOM 680 C C . LYS A 1 89 ? -1.322 -8.334 14.891 1.00 78.19 89 LYS A C 1
ATOM 682 O O . LYS A 1 89 ? -0.528 -8.494 13.972 1.00 78.19 89 LYS A O 1
ATOM 687 N N . TRP A 1 90 ? -2.606 -8.040 14.692 1.00 83.00 90 TRP A N 1
ATOM 688 C CA . TRP A 1 90 ? -3.175 -7.918 13.352 1.00 83.00 90 TRP A CA 1
ATOM 689 C C . TRP A 1 90 ? -2.587 -6.746 12.562 1.00 83.00 90 TRP A C 1
ATOM 691 O O . TRP A 1 90 ? -2.366 -6.887 11.364 1.00 83.00 90 TRP A O 1
ATOM 701 N N . MET A 1 91 ? -2.261 -5.624 13.215 1.00 82.69 91 MET A N 1
ATOM 702 C CA . MET A 1 91 ? -1.558 -4.517 12.556 1.00 82.69 91 MET A CA 1
ATOM 703 C C . MET A 1 91 ? -0.194 -4.950 12.006 1.00 82.69 91 MET A C 1
ATOM 705 O O . MET A 1 91 ? 0.145 -4.585 10.886 1.00 82.69 91 MET A O 1
ATOM 709 N N . VAL A 1 92 ? 0.561 -5.756 12.759 1.00 82.12 92 VAL A N 1
ATOM 710 C CA . VAL A 1 92 ? 1.865 -6.262 12.306 1.00 82.12 92 VAL A CA 1
ATOM 711 C C . VAL A 1 92 ? 1.716 -7.241 11.142 1.00 82.12 92 VAL A C 1
ATOM 713 O O . VAL A 1 92 ? 2.450 -7.130 10.165 1.00 82.12 92 VAL A O 1
ATOM 716 N N . VAL A 1 93 ? 0.727 -8.141 11.197 1.00 84.25 93 VAL A N 1
ATOM 717 C CA . VAL A 1 93 ? 0.404 -9.041 10.074 1.00 84.25 93 VAL A CA 1
ATOM 718 C C . VAL A 1 93 ? 0.099 -8.240 8.802 1.00 84.25 93 VAL A C 1
ATOM 720 O O . VAL A 1 93 ? 0.570 -8.595 7.725 1.00 84.25 93 VAL A O 1
ATOM 723 N N . PHE A 1 94 ? -0.623 -7.119 8.921 1.00 84.00 94 PHE A N 1
ATOM 724 C CA . PHE A 1 94 ? -0.870 -6.216 7.794 1.00 84.00 94 PHE A CA 1
ATOM 725 C C . PHE A 1 94 ? 0.404 -5.605 7.217 1.00 84.00 94 PHE A C 1
ATOM 727 O O . PHE A 1 94 ? 0.551 -5.544 5.998 1.00 84.00 94 PHE A O 1
ATOM 734 N N . SER A 1 95 ? 1.338 -5.191 8.071 1.00 83.94 95 SER A N 1
ATOM 735 C CA . SER A 1 95 ? 2.633 -4.678 7.621 1.00 83.94 95 SER A CA 1
ATOM 736 C C . SER A 1 95 ? 3.445 -5.726 6.853 1.00 83.94 95 SER A C 1
ATOM 738 O O . SER A 1 95 ? 4.140 -5.367 5.912 1.00 83.94 95 SER A O 1
ATOM 740 N N . THR A 1 96 ? 3.318 -7.019 7.167 1.00 86.88 96 THR A N 1
ATOM 741 C CA . THR A 1 96 ? 3.997 -8.089 6.411 1.00 86.88 96 THR A CA 1
ATOM 742 C C . THR A 1 96 ? 3.523 -8.195 4.963 1.00 86.88 96 THR A C 1
ATOM 744 O O . THR A 1 96 ? 4.328 -8.493 4.082 1.00 86.88 96 THR A O 1
ATOM 747 N N . PHE A 1 97 ? 2.252 -7.897 4.679 1.00 88.81 97 PHE A N 1
ATOM 748 C CA . PHE A 1 97 ? 1.749 -7.897 3.302 1.00 88.81 97 PHE A CA 1
ATOM 749 C C . PHE A 1 97 ? 2.389 -6.809 2.434 1.00 88.81 97 PHE A C 1
ATOM 751 O O . PHE A 1 97 ? 2.530 -7.018 1.231 1.00 88.81 97 PHE A O 1
ATOM 758 N N . TRP A 1 98 ? 2.820 -5.688 3.023 1.00 88.19 98 TRP A N 1
ATOM 759 C CA . TRP A 1 98 ? 3.582 -4.667 2.299 1.00 88.19 98 TRP A CA 1
ATOM 760 C C . TRP A 1 98 ? 4.913 -5.231 1.791 1.00 88.19 98 TRP A C 1
ATOM 762 O O . TRP A 1 98 ? 5.199 -5.142 0.600 1.00 88.19 98 TRP A O 1
ATOM 772 N N . THR A 1 99 ? 5.670 -5.898 2.665 1.00 90.31 99 THR A N 1
ATOM 773 C CA . THR A 1 99 ? 6.934 -6.553 2.298 1.00 90.31 99 THR A CA 1
ATOM 774 C C . THR A 1 99 ? 6.727 -7.704 1.316 1.00 90.31 99 THR A C 1
ATOM 776 O O . THR A 1 99 ? 7.505 -7.892 0.389 1.00 90.31 99 THR A O 1
ATOM 779 N N . PHE A 1 100 ? 5.651 -8.480 1.456 1.00 91.44 100 PHE A N 1
ATOM 780 C CA . PHE A 1 100 ? 5.332 -9.500 0.456 1.00 91.44 100 PHE A CA 1
ATOM 781 C C . PHE A 1 100 ? 5.041 -8.871 -0.920 1.00 91.44 100 PHE A C 1
ATOM 783 O O . PHE A 1 100 ? 5.478 -9.384 -1.952 1.00 91.44 100 PHE A O 1
ATOM 790 N N . GLY A 1 101 ? 4.355 -7.726 -0.937 1.00 91.69 101 GLY A N 1
ATOM 791 C CA . GLY A 1 101 ? 4.143 -6.913 -2.132 1.00 91.69 101 GLY A CA 1
ATOM 792 C C . GLY A 1 101 ? 5.453 -6.436 -2.761 1.00 91.69 101 GLY A C 1
ATOM 793 O O . GLY A 1 101 ? 5.656 -6.645 -3.952 1.00 91.69 101 GLY A O 1
ATOM 794 N N . SER A 1 102 ? 6.373 -5.871 -1.975 1.00 89.31 102 SER A N 1
ATOM 795 C CA . SER A 1 102 ? 7.668 -5.400 -2.493 1.00 89.31 102 SER A CA 1
ATOM 796 C C . SER A 1 102 ? 8.529 -6.542 -3.037 1.00 89.31 102 SER A C 1
ATOM 798 O O . SER A 1 102 ? 9.066 -6.431 -4.137 1.00 89.31 102 SER A O 1
ATOM 800 N N . VAL A 1 103 ? 8.597 -7.675 -2.330 1.00 91.56 103 VAL A N 1
ATOM 801 C CA . VAL A 1 103 ? 9.331 -8.871 -2.776 1.00 91.56 103 VAL A CA 1
ATOM 802 C C . VAL A 1 103 ? 8.731 -9.444 -4.062 1.00 91.56 103 VAL A C 1
ATOM 804 O O . VAL A 1 103 ? 9.474 -9.794 -4.979 1.00 91.56 103 VAL A O 1
ATOM 807 N N . SER A 1 104 ? 7.400 -9.535 -4.151 1.00 92.50 104 SER A N 1
ATOM 808 C CA . SER A 1 104 ? 6.730 -10.038 -5.357 1.00 92.50 104 SER A CA 1
ATOM 809 C C . SER A 1 104 ? 6.906 -9.106 -6.557 1.00 92.50 104 SER A C 1
ATOM 811 O O . SER A 1 104 ? 7.177 -9.597 -7.651 1.00 92.50 104 SER A O 1
ATOM 813 N N . GLU A 1 105 ? 6.853 -7.786 -6.362 1.00 91.38 105 GLU A N 1
ATOM 814 C CA . GLU A 1 105 ? 7.126 -6.804 -7.419 1.00 91.38 105 GLU A CA 1
ATOM 815 C C . GLU A 1 105 ? 8.594 -6.847 -7.868 1.00 91.38 105 GLU A C 1
ATOM 817 O O . GLU A 1 105 ? 8.877 -6.833 -9.065 1.00 91.38 105 GLU A O 1
ATOM 822 N N . ALA A 1 106 ? 9.542 -6.971 -6.934 1.00 89.69 106 ALA A N 1
ATOM 823 C CA . ALA A 1 106 ? 10.961 -7.108 -7.257 1.00 89.69 106 ALA A CA 1
ATOM 824 C C . ALA A 1 106 ? 11.250 -8.404 -8.034 1.00 89.69 106 ALA A C 1
ATOM 826 O O . ALA A 1 106 ? 11.999 -8.389 -9.011 1.00 89.69 106 ALA A O 1
ATOM 827 N N . ALA A 1 107 ? 10.618 -9.517 -7.646 1.00 91.12 107 ALA A N 1
ATOM 828 C CA . ALA A 1 107 ? 10.708 -10.782 -8.373 1.00 91.12 107 ALA A CA 1
ATOM 829 C C . ALA A 1 107 ? 10.094 -10.675 -9.778 1.00 91.12 107 ALA A C 1
ATOM 831 O O . ALA A 1 107 ? 10.678 -11.156 -10.750 1.00 91.12 107 ALA A O 1
ATOM 832 N N . LEU A 1 108 ? 8.945 -10.003 -9.901 1.00 91.94 108 LEU A N 1
ATOM 833 C CA . LEU A 1 108 ? 8.313 -9.734 -11.187 1.00 91.94 108 LEU A CA 1
ATOM 834 C C . LEU A 1 108 ? 9.233 -8.893 -12.080 1.00 91.94 108 LEU A C 1
ATOM 836 O O . LEU A 1 108 ? 9.429 -9.243 -13.240 1.00 91.94 108 LEU A O 1
ATOM 840 N N . ALA A 1 109 ? 9.849 -7.838 -11.543 1.00 89.06 109 ALA A N 1
ATOM 841 C CA . ALA A 1 109 ? 10.810 -7.012 -12.268 1.00 89.06 109 ALA A CA 1
ATOM 842 C C . ALA A 1 109 ? 12.024 -7.824 -12.733 1.00 89.06 109 ALA A C 1
ATOM 844 O O . ALA A 1 109 ? 12.399 -7.737 -13.901 1.00 89.06 109 ALA A O 1
ATOM 845 N N . TRP A 1 110 ? 12.582 -8.673 -11.866 1.00 86.19 110 TRP A N 1
ATOM 846 C CA . TRP A 1 110 ? 13.716 -9.532 -12.207 1.00 86.19 110 TRP A CA 1
ATOM 847 C C . TRP A 1 110 ? 13.406 -10.511 -13.351 1.00 86.19 110 TRP A C 1
ATOM 849 O O . TRP A 1 110 ? 14.258 -10.733 -14.208 1.00 86.19 110 TRP A O 1
ATOM 859 N N . ILE A 1 111 ? 12.191 -11.065 -13.406 1.00 89.00 111 ILE A N 1
ATOM 860 C CA . ILE A 1 111 ? 11.780 -12.013 -14.456 1.00 89.00 111 ILE A CA 1
ATOM 861 C C . ILE A 1 111 ? 11.385 -11.291 -15.750 1.00 89.00 111 ILE A C 1
ATOM 863 O O . ILE A 1 111 ? 11.727 -11.735 -16.845 1.00 89.00 111 ILE A O 1
ATOM 867 N N . VAL A 1 112 ? 10.637 -10.191 -15.640 1.00 89.75 112 VAL A N 1
ATOM 868 C CA . VAL A 1 112 ? 10.013 -9.514 -16.785 1.00 89.75 112 VAL A CA 1
ATOM 869 C C . VAL A 1 112 ? 11.009 -8.631 -17.522 1.00 89.75 112 VAL A C 1
ATOM 871 O O . VAL A 1 112 ? 11.029 -8.680 -18.743 1.00 89.75 112 VAL A O 1
ATOM 874 N N . MET A 1 113 ? 11.852 -7.865 -16.827 1.00 85.50 113 MET A N 1
ATOM 875 C CA . MET A 1 113 ? 12.774 -6.912 -17.461 1.00 85.50 113 MET A CA 1
ATOM 876 C C . MET A 1 113 ? 13.784 -7.518 -18.457 1.00 85.50 113 MET A C 1
ATOM 878 O O . MET A 1 113 ? 14.016 -6.878 -19.481 1.00 85.50 113 MET A O 1
ATOM 882 N N . PRO A 1 114 ? 14.368 -8.719 -18.246 1.00 82.62 114 PRO A N 1
ATOM 883 C CA . PRO A 1 114 ? 15.283 -9.304 -19.231 1.00 82.62 114 PRO A CA 1
ATOM 884 C C . PRO A 1 114 ? 14.580 -9.888 -20.469 1.00 82.62 114 PRO A C 1
ATOM 886 O O . PRO A 1 114 ? 15.229 -10.095 -21.491 1.00 82.62 114 PRO A O 1
ATOM 889 N N . ILE A 1 115 ? 13.276 -10.184 -20.395 1.00 84.44 115 ILE A N 1
ATOM 890 C CA . ILE A 1 115 ? 12.521 -10.857 -21.473 1.00 84.44 115 ILE A CA 1
ATOM 891 C C . ILE A 1 115 ? 11.605 -9.869 -22.211 1.00 84.44 115 ILE A C 1
ATOM 893 O O . ILE A 1 115 ? 11.387 -9.976 -23.417 1.00 84.44 115 ILE A O 1
ATOM 897 N N . LEU A 1 116 ? 11.037 -8.914 -21.479 1.00 87.00 116 LEU A N 1
ATOM 898 C CA . LEU A 1 116 ? 9.986 -7.997 -21.901 1.00 87.00 116 LEU A CA 1
ATOM 899 C C . LEU A 1 116 ? 10.331 -6.555 -21.505 1.00 87.00 116 LEU A C 1
ATOM 901 O O . LEU A 1 116 ? 11.141 -6.276 -20.631 1.00 87.00 116 LEU A O 1
ATOM 905 N N . THR A 1 117 ? 9.651 -5.599 -22.132 1.00 88.31 117 THR A N 1
ATOM 906 C CA . THR A 1 117 ? 9.808 -4.169 -21.832 1.00 88.31 117 THR A CA 1
ATOM 907 C C . THR A 1 117 ? 9.127 -3.773 -20.512 1.00 88.31 117 THR A C 1
ATOM 909 O O . THR A 1 117 ? 8.098 -4.341 -20.146 1.00 88.31 117 THR A O 1
ATOM 912 N N . TRP A 1 118 ? 9.597 -2.692 -19.875 1.00 88.81 118 TRP A N 1
ATOM 913 C CA . TRP A 1 118 ? 9.006 -2.062 -18.677 1.00 88.81 118 TRP A CA 1
ATOM 914 C C . TRP A 1 118 ? 7.482 -1.848 -18.734 1.00 88.81 118 TRP A C 1
ATOM 916 O O . TRP A 1 118 ? 6.815 -1.839 -17.704 1.00 88.81 118 TRP A O 1
ATOM 926 N N . ARG A 1 119 ? 6.897 -1.696 -19.929 1.00 93.00 119 ARG A N 1
ATOM 927 C CA . ARG A 1 119 ? 5.441 -1.577 -20.113 1.00 93.00 119 ARG A CA 1
ATOM 928 C C . ARG A 1 119 ? 4.694 -2.808 -19.588 1.00 93.00 119 ARG A C 1
ATOM 930 O O . ARG A 1 119 ? 3.663 -2.657 -18.941 1.00 93.00 119 ARG A O 1
ATOM 937 N N . TRP A 1 120 ? 5.228 -4.007 -19.823 1.00 92.88 120 TRP A N 1
ATOM 938 C CA . TRP A 1 120 ? 4.636 -5.258 -19.345 1.00 92.88 120 TRP A CA 1
ATOM 939 C C . TRP A 1 120 ? 4.738 -5.397 -17.833 1.00 92.88 120 TRP A C 1
ATOM 941 O O . TRP A 1 120 ? 3.776 -5.838 -17.214 1.00 92.88 120 TRP A O 1
ATOM 951 N N . LEU A 1 121 ? 5.844 -4.946 -17.235 1.00 92.31 121 LEU A N 1
ATOM 952 C CA . LEU A 1 121 ? 5.993 -4.906 -15.780 1.00 92.31 121 LEU A CA 1
ATOM 953 C C . LEU A 1 121 ? 4.851 -4.102 -15.140 1.00 92.31 121 LEU A C 1
ATOM 955 O O . LEU A 1 121 ? 4.175 -4.592 -14.244 1.00 92.31 121 LEU A O 1
ATOM 959 N N . LEU A 1 122 ? 4.563 -2.913 -15.681 1.00 93.12 122 LEU A N 1
ATOM 960 C CA . LEU A 1 122 ? 3.478 -2.054 -15.194 1.00 93.12 122 LEU A CA 1
ATOM 961 C C . LEU A 1 122 ? 2.077 -2.632 -15.422 1.00 93.12 122 LEU A C 1
ATOM 963 O O . LEU A 1 122 ? 1.174 -2.399 -14.622 1.00 93.12 122 LEU A O 1
ATOM 967 N N . ALA A 1 123 ? 1.870 -3.336 -16.536 1.00 94.12 123 ALA A N 1
ATOM 968 C CA . ALA A 1 123 ? 0.588 -3.968 -16.824 1.00 94.12 123 ALA A CA 1
ATOM 969 C C . ALA A 1 123 ? 0.333 -5.160 -15.887 1.00 94.12 123 ALA A C 1
ATOM 971 O O . ALA A 1 123 ? -0.776 -5.321 -15.380 1.00 94.12 123 ALA A O 1
ATOM 972 N N . LEU A 1 124 ? 1.362 -5.971 -15.627 1.00 94.12 124 LEU A N 1
ATOM 973 C CA . LEU A 1 124 ? 1.281 -7.131 -14.740 1.00 94.12 124 LEU A CA 1
ATOM 974 C C .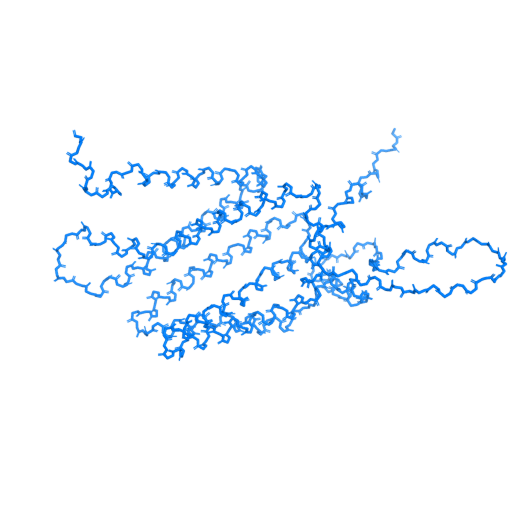 LEU A 1 124 ? 1.142 -6.717 -13.269 1.00 94.12 124 LEU A C 1
ATOM 976 O O . LEU A 1 124 ? 0.352 -7.323 -12.546 1.00 94.12 124 LEU A O 1
ATOM 980 N N . SER A 1 125 ? 1.804 -5.640 -12.837 1.00 94.00 125 SER A N 1
ATOM 981 C CA . SER A 1 125 ? 1.661 -5.120 -11.469 1.00 94.00 125 SER A CA 1
ATOM 982 C C . SER A 1 125 ? 0.289 -4.490 -11.186 1.00 94.00 125 SER A C 1
ATOM 984 O O . SER A 1 125 ? -0.086 -4.305 -10.028 1.00 94.00 125 SER A O 1
ATOM 986 N N . ALA A 1 126 ? -0.531 -4.241 -12.215 1.00 94.12 126 ALA A N 1
ATOM 987 C CA . ALA A 1 126 ? -1.925 -3.831 -12.044 1.00 94.12 126 ALA A CA 1
ATOM 988 C C . ALA A 1 126 ? -2.867 -5.002 -11.678 1.00 94.12 126 ALA A C 1
ATOM 990 O O . ALA A 1 126 ? -3.980 -4.765 -11.200 1.00 94.12 126 ALA A O 1
ATOM 991 N N . ILE A 1 127 ? -2.450 -6.264 -11.861 1.00 93.94 127 ILE A N 1
ATOM 992 C CA . ILE A 1 127 ? -3.299 -7.447 -11.626 1.00 93.94 127 ILE A CA 1
ATOM 993 C C . ILE A 1 127 ? -3.779 -7.548 -10.166 1.00 93.94 127 ILE A C 1
ATOM 995 O O . ILE A 1 127 ? -4.984 -7.721 -9.965 1.00 93.94 127 ILE A O 1
ATOM 999 N N . PRO A 1 128 ? -2.932 -7.395 -9.126 1.00 92.12 128 PRO A N 1
ATOM 1000 C CA . PRO A 1 128 ? -3.400 -7.437 -7.739 1.00 92.12 128 PRO A CA 1
ATOM 1001 C C . PRO A 1 128 ? -4.463 -6.374 -7.424 1.00 92.12 128 PRO A C 1
ATOM 1003 O O . PRO A 1 128 ? -5.413 -6.649 -6.690 1.00 92.12 128 PRO A O 1
ATOM 1006 N N . ALA A 1 129 ? -4.358 -5.180 -8.021 1.00 91.19 129 ALA A N 1
ATOM 1007 C CA . ALA A 1 129 ? -5.355 -4.120 -7.861 1.00 91.19 129 ALA A CA 1
ATOM 1008 C C . ALA A 1 129 ? -6.703 -4.491 -8.507 1.00 91.19 129 ALA A C 1
ATOM 1010 O O . ALA A 1 129 ? -7.760 -4.209 -7.942 1.00 91.19 129 ALA A O 1
ATOM 1011 N N . PHE A 1 130 ? -6.680 -5.176 -9.654 1.00 93.12 130 PHE A N 1
ATOM 1012 C CA . PHE A 1 130 ? -7.886 -5.723 -10.281 1.00 93.12 130 PHE A CA 1
ATOM 1013 C C . PHE A 1 130 ? -8.543 -6.811 -9.426 1.00 93.12 130 PHE A C 1
ATOM 1015 O O . PHE A 1 130 ? -9.755 -6.803 -9.218 1.00 93.12 130 PHE A O 1
ATOM 1022 N N . VAL A 1 131 ? -7.741 -7.726 -8.881 1.00 92.12 131 VAL A N 1
ATOM 1023 C CA . VAL A 1 131 ? -8.225 -8.785 -7.987 1.00 92.12 131 VAL A CA 1
ATOM 1024 C C . VAL A 1 131 ? -8.891 -8.177 -6.746 1.00 92.12 131 VAL A C 1
ATOM 1026 O O . VAL A 1 131 ? -9.993 -8.584 -6.375 1.00 92.12 131 VAL A O 1
ATOM 1029 N N . LEU A 1 132 ? -8.290 -7.140 -6.154 1.00 88.31 132 LEU A N 1
ATOM 1030 C CA . LEU A 1 132 ? -8.888 -6.391 -5.045 1.00 88.31 132 LEU A CA 1
ATOM 1031 C C . LEU A 1 132 ? -10.244 -5.769 -5.421 1.00 88.31 132 LEU A C 1
ATOM 1033 O O . LEU A 1 132 ? -11.176 -5.806 -4.615 1.00 88.31 132 LEU A O 1
ATOM 1037 N N . LEU A 1 133 ? -10.377 -5.235 -6.639 1.00 89.94 133 LEU A N 1
ATOM 1038 C CA . LEU A 1 133 ? -11.627 -4.654 -7.135 1.00 89.94 133 LEU A CA 1
ATOM 1039 C C . LEU A 1 133 ? -12.761 -5.687 -7.207 1.00 89.94 133 LEU A C 1
ATOM 1041 O O . LEU A 1 133 ? -13.909 -5.352 -6.928 1.00 89.94 133 LEU A O 1
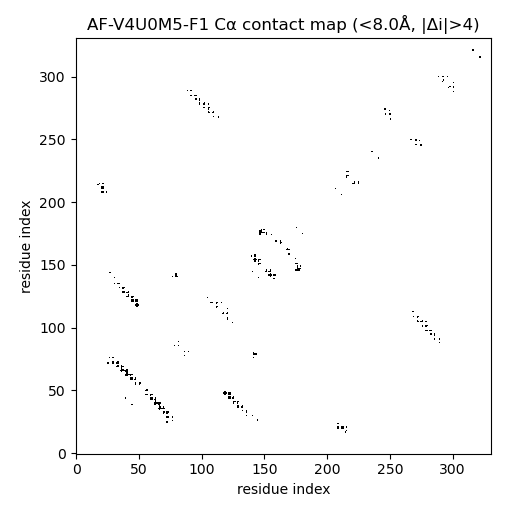ATOM 1045 N N . ILE A 1 134 ? -12.451 -6.946 -7.516 1.00 89.75 134 ILE A N 1
ATOM 1046 C CA . ILE A 1 134 ? -13.435 -8.034 -7.473 1.00 89.75 134 ILE A CA 1
ATOM 1047 C C .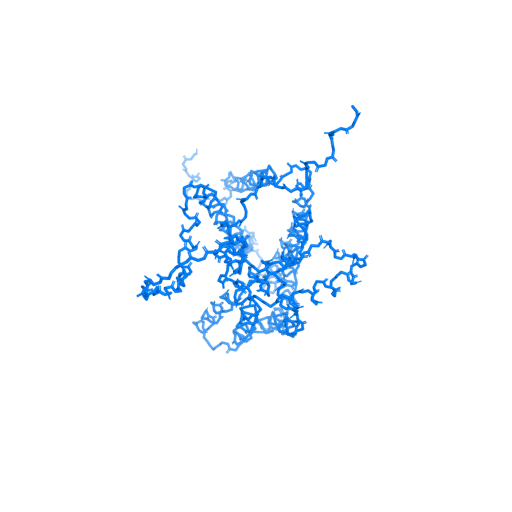 ILE A 1 134 ? -13.814 -8.344 -6.019 1.00 89.75 134 ILE A C 1
ATOM 1049 O O . ILE A 1 134 ? -14.998 -8.402 -5.687 1.00 89.75 134 ILE A O 1
ATOM 1053 N N . PHE A 1 135 ? -12.831 -8.495 -5.128 1.00 86.56 135 PHE A N 1
ATOM 1054 C CA . PHE A 1 135 ? -13.086 -8.877 -3.735 1.00 86.56 135 PHE A CA 1
ATOM 1055 C C . PHE A 1 135 ? -13.859 -7.822 -2.933 1.00 86.56 135 PHE A C 1
ATOM 1057 O O . PHE A 1 135 ? -14.717 -8.181 -2.125 1.00 86.56 135 PHE A O 1
ATOM 1064 N N . ILE A 1 136 ? -13.622 -6.528 -3.168 1.00 83.44 136 ILE A N 1
ATOM 1065 C CA . ILE A 1 136 ? -14.282 -5.450 -2.412 1.00 83.44 136 ILE A CA 1
ATOM 1066 C C . ILE A 1 136 ? -15.799 -5.382 -2.674 1.00 83.44 136 ILE A C 1
ATOM 1068 O O . ILE A 1 136 ? -16.563 -4.899 -1.833 1.00 83.44 136 ILE A O 1
ATOM 1072 N N . VAL A 1 137 ? -16.262 -5.900 -3.820 1.00 80.06 137 VAL A N 1
ATOM 1073 C CA . VAL A 1 137 ? -17.695 -5.988 -4.138 1.00 80.06 137 VAL A CA 1
ATOM 1074 C C . VAL A 1 137 ? -18.405 -6.928 -3.164 1.00 80.06 137 VAL A C 1
ATOM 1076 O O . VAL A 1 137 ? -19.527 -6.627 -2.756 1.00 80.06 137 VAL A O 1
ATOM 1079 N N . PHE A 1 138 ? -17.737 -7.995 -2.721 1.00 79.88 138 PHE A N 1
ATOM 1080 C CA . PHE A 1 138 ? -18.289 -8.985 -1.795 1.00 79.88 138 PHE A CA 1
ATOM 1081 C C . PHE A 1 138 ? -18.148 -8.603 -0.316 1.00 79.88 138 PHE A C 1
ATOM 1083 O O . PHE A 1 138 ? -18.767 -9.238 0.537 1.00 79.88 138 PHE A O 1
ATOM 1090 N N . MET A 1 139 ? -17.352 -7.581 0.013 1.00 78.50 139 MET A N 1
ATOM 1091 C CA . MET A 1 139 ? -17.134 -7.199 1.407 1.00 78.50 139 MET A CA 1
ATOM 1092 C C . MET A 1 139 ? -18.340 -6.451 2.003 1.00 78.50 139 MET A C 1
ATOM 1094 O O . MET A 1 139 ? -18.882 -5.544 1.359 1.00 78.50 139 MET A O 1
ATOM 1098 N N . PRO A 1 140 ? -18.762 -6.803 3.235 1.00 74.62 140 PRO A N 1
ATOM 1099 C CA . PRO A 1 140 ? -19.843 -6.115 3.929 1.00 74.62 140 PRO A CA 1
ATOM 1100 C C . PRO A 1 140 ? -19.420 -4.708 4.370 1.00 74.62 140 PRO A C 1
ATOM 1102 O O . PRO A 1 140 ? -18.239 -4.392 4.496 1.00 74.62 140 PRO A O 1
ATOM 1105 N N . GLU A 1 141 ? -20.400 -3.850 4.639 1.00 80.38 141 GLU A N 1
ATOM 1106 C CA . GLU A 1 141 ? -20.136 -2.543 5.244 1.00 80.38 141 GLU A CA 1
ATOM 1107 C C . GLU A 1 141 ? -19.657 -2.686 6.696 1.00 80.38 141 GLU A C 1
ATOM 1109 O O . GLU A 1 141 ? -19.951 -3.675 7.370 1.00 80.38 141 GLU A O 1
ATOM 1114 N N . SER A 1 142 ? -18.932 -1.683 7.199 1.00 79.56 142 SER A N 1
ATOM 1115 C CA . SER A 1 142 ? -18.508 -1.681 8.604 1.00 79.56 142 SER A CA 1
ATOM 1116 C C . SER A 1 142 ? -19.723 -1.644 9.556 1.00 79.56 142 SER A C 1
ATOM 1118 O O . SER A 1 142 ? -20.577 -0.758 9.412 1.00 79.56 142 SER A O 1
ATOM 1120 N N . PRO A 1 143 ? -19.788 -2.522 10.582 1.00 72.44 143 PRO A N 1
ATOM 1121 C CA . PRO A 1 143 ? -20.833 -2.497 11.607 1.00 72.44 143 PRO A CA 1
ATOM 1122 C C . PRO A 1 143 ? -20.919 -1.148 12.320 1.00 72.44 143 PRO A C 1
ATOM 1124 O O . PRO A 1 143 ? -22.007 -0.645 12.594 1.00 72.44 143 PRO A O 1
ATOM 1127 N N . ARG A 1 144 ? -19.767 -0.517 12.572 1.00 74.38 144 ARG A N 1
ATOM 1128 C CA . ARG A 1 144 ? -19.703 0.783 13.239 1.00 74.38 144 ARG A CA 1
ATOM 1129 C C . ARG A 1 144 ? -20.334 1.875 12.388 1.00 74.38 144 ARG A C 1
ATOM 1131 O O . ARG A 1 144 ? -21.101 2.693 12.893 1.00 74.38 144 ARG A O 1
ATOM 1138 N N . TYR A 1 145 ? -20.024 1.871 11.097 1.00 76.31 145 TYR A N 1
ATOM 1139 C CA . TYR A 1 145 ? -20.607 2.808 10.150 1.00 76.31 145 TYR A CA 1
ATOM 1140 C C . TYR A 1 145 ? -22.134 2.654 10.075 1.00 76.31 145 TYR A C 1
ATOM 1142 O O . TYR A 1 145 ? -22.855 3.653 10.136 1.00 76.31 145 TYR A O 1
ATOM 1150 N N . LEU A 1 146 ? -22.645 1.421 10.044 1.00 75.19 146 LEU A N 1
ATOM 1151 C CA . LEU A 1 146 ? -24.088 1.160 10.070 1.00 75.19 146 LEU A CA 1
ATOM 1152 C C . LEU A 1 146 ? -24.753 1.679 11.351 1.00 75.19 146 LEU A C 1
ATOM 1154 O O . LEU A 1 146 ? -25.790 2.341 11.257 1.00 75.19 146 LEU A O 1
ATOM 1158 N N . CYS A 1 147 ? -24.119 1.499 12.516 1.00 75.75 147 CYS A N 1
ATOM 1159 C CA . CYS A 1 147 ? -24.604 2.067 13.775 1.00 75.75 147 CYS A CA 1
ATOM 1160 C C . CYS A 1 147 ? -24.676 3.600 13.737 1.00 75.75 147 CYS A C 1
ATOM 1162 O O . CYS A 1 147 ? -25.680 4.181 14.141 1.00 75.75 147 CYS A O 1
ATOM 1164 N N . THR A 1 148 ? -23.657 4.268 13.183 1.00 70.19 148 THR A N 1
ATOM 1165 C CA . THR A 1 148 ? -23.663 5.738 13.045 1.00 70.19 148 THR A CA 1
ATOM 1166 C C . THR A 1 148 ? -24.701 6.262 12.051 1.00 70.19 148 THR A C 1
ATOM 1168 O O . THR A 1 148 ? -25.117 7.412 12.156 1.00 70.19 148 THR A O 1
ATOM 1171 N N . LYS A 1 149 ? -25.141 5.430 11.098 1.00 71.38 149 LYS A N 1
ATOM 1172 C CA . LYS A 1 149 ? -26.231 5.746 10.166 1.00 71.38 149 LYS A CA 1
ATOM 1173 C C . LYS A 1 149 ? -27.626 5.409 10.705 1.00 71.38 149 LYS A C 1
ATOM 1175 O O . LYS A 1 149 ? -28.597 5.597 9.979 1.00 71.38 149 LYS A O 1
ATOM 1180 N N . GLY A 1 150 ? -27.734 4.891 11.930 1.00 74.94 150 GLY A N 1
ATOM 1181 C CA . GLY A 1 150 ? -29.002 4.443 12.515 1.00 74.94 150 GLY A CA 1
ATOM 1182 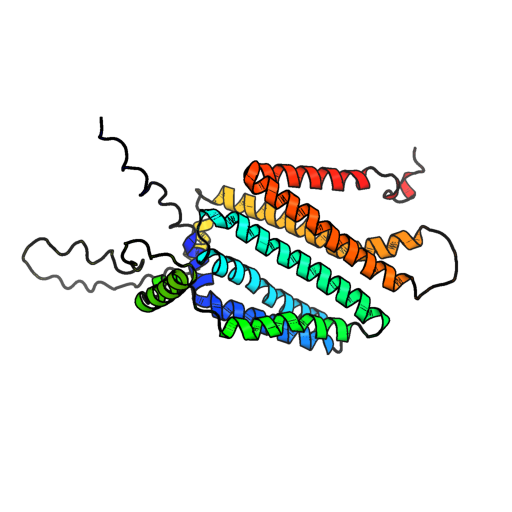C C . GLY A 1 150 ? -29.525 3.117 11.945 1.00 74.94 150 GLY A C 1
ATOM 1183 O O . GLY A 1 150 ? -30.634 2.706 12.271 1.00 74.94 150 GLY A O 1
ATOM 1184 N N . ARG A 1 151 ? -28.742 2.410 11.117 1.00 78.94 151 ARG A N 1
ATOM 1185 C CA . ARG A 1 151 ? -29.097 1.099 10.542 1.00 78.94 151 ARG A CA 1
ATOM 1186 C C . ARG A 1 151 ? -28.690 -0.032 11.493 1.00 78.94 151 ARG A C 1
ATOM 1188 O O . ARG A 1 151 ? -27.801 -0.826 11.187 1.00 78.94 151 ARG A O 1
ATOM 1195 N N . ILE A 1 152 ? -29.318 -0.078 12.667 1.00 80.25 152 ILE A N 1
ATOM 1196 C CA . ILE A 1 152 ? -28.951 -1.005 13.752 1.00 80.25 152 ILE A CA 1
ATOM 1197 C C . ILE A 1 152 ? -29.223 -2.471 13.389 1.00 80.25 152 ILE A C 1
ATOM 1199 O O . ILE A 1 152 ? -28.408 -3.338 13.693 1.00 80.25 152 ILE A O 1
ATOM 1203 N N . THR A 1 153 ? -30.319 -2.751 12.684 1.00 81.94 153 THR A N 1
ATOM 1204 C CA . THR A 1 153 ? -30.686 -4.109 12.246 1.00 81.94 153 THR A CA 1
ATOM 1205 C C . THR A 1 153 ? -29.639 -4.720 11.315 1.00 81.94 153 THR A C 1
ATOM 1207 O O . THR A 1 153 ? -29.245 -5.871 11.483 1.00 81.94 153 THR A O 1
ATOM 1210 N N . ASP A 1 154 ? -29.125 -3.935 10.368 1.00 80.81 154 ASP A N 1
ATOM 1211 C CA . ASP A 1 154 ? -28.082 -4.381 9.442 1.00 80.81 154 ASP A CA 1
ATOM 1212 C C . ASP A 1 154 ? -26.742 -4.600 10.150 1.00 80.81 154 ASP A C 1
ATOM 1214 O O . ASP A 1 154 ? -26.026 -5.552 9.840 1.00 80.81 154 ASP A O 1
ATOM 1218 N N . ALA A 1 155 ? -26.413 -3.743 11.123 1.00 78.81 155 ALA A N 1
ATOM 1219 C CA . ALA A 1 155 ? -25.231 -3.922 11.959 1.00 78.81 155 ALA A CA 1
ATOM 1220 C C . ALA A 1 155 ? -25.321 -5.222 12.773 1.00 78.81 155 ALA A C 1
ATOM 1222 O O . ALA A 1 155 ? -24.355 -5.986 12.799 1.00 78.81 155 ALA A O 1
ATOM 1223 N N . HIS A 1 156 ? -26.487 -5.499 13.370 1.00 80.69 156 HIS A N 1
ATOM 1224 C CA . HIS A 1 156 ? -26.749 -6.729 14.118 1.00 80.69 156 HIS A CA 1
ATOM 1225 C C . HIS A 1 156 ? -26.618 -7.966 13.222 1.00 80.69 156 HIS A C 1
ATOM 1227 O O . HIS A 1 156 ? -25.884 -8.883 13.564 1.00 80.69 156 HIS A O 1
ATOM 1233 N N . ASN A 1 157 ? -27.200 -7.947 12.017 1.00 83.88 157 ASN A N 1
ATOM 1234 C CA . ASN A 1 157 ? -27.091 -9.049 11.053 1.00 83.88 157 ASN A CA 1
ATOM 1235 C C . ASN A 1 157 ? -25.638 -9.371 10.657 1.00 83.88 157 ASN A C 1
ATOM 1237 O O . ASN A 1 157 ? -25.287 -10.532 10.442 1.00 83.88 157 ASN A O 1
ATOM 1241 N N . ILE A 1 158 ? -24.782 -8.354 10.509 1.00 79.81 158 ILE A N 1
ATOM 1242 C CA . ILE A 1 158 ? -23.358 -8.559 10.198 1.00 79.81 158 ILE A CA 1
ATOM 1243 C C . ILE A 1 158 ? -22.619 -9.114 11.417 1.00 79.81 158 ILE A C 1
ATOM 1245 O O . ILE A 1 158 ? -21.829 -10.046 11.277 1.00 79.81 158 ILE A O 1
ATOM 1249 N N . LEU A 1 159 ? -22.891 -8.571 12.605 1.00 79.31 159 LEU A N 1
ATOM 1250 C CA . LEU A 1 159 ? -22.320 -9.044 13.865 1.00 79.31 159 LEU A CA 1
ATOM 1251 C C . LEU A 1 159 ? -22.716 -10.497 14.159 1.00 79.31 159 LEU A C 1
ATOM 1253 O O . LEU A 1 159 ? -21.843 -11.284 14.513 1.00 79.31 159 LEU A O 1
ATOM 1257 N N . ASP A 1 160 ? -23.970 -10.878 13.916 1.00 79.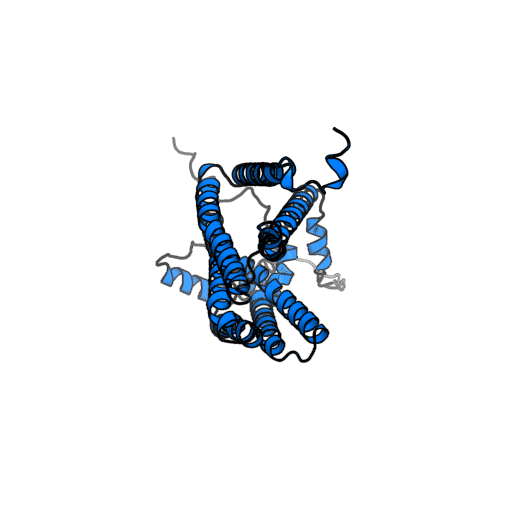12 160 ASP A N 1
ATOM 1258 C CA . ASP A 1 160 ? -24.461 -12.255 14.035 1.00 79.12 160 ASP A CA 1
ATOM 1259 C C . ASP A 1 160 ? -23.714 -13.205 13.098 1.00 79.12 160 ASP A C 1
ATOM 1261 O O . ASP A 1 160 ? -23.267 -14.269 13.520 1.00 79.12 160 ASP A O 1
ATOM 1265 N N . LYS A 1 161 ? -23.517 -12.818 11.830 1.00 76.06 161 LYS A N 1
ATOM 1266 C CA . LYS A 1 161 ? -22.743 -13.625 10.869 1.00 76.06 161 LYS A CA 1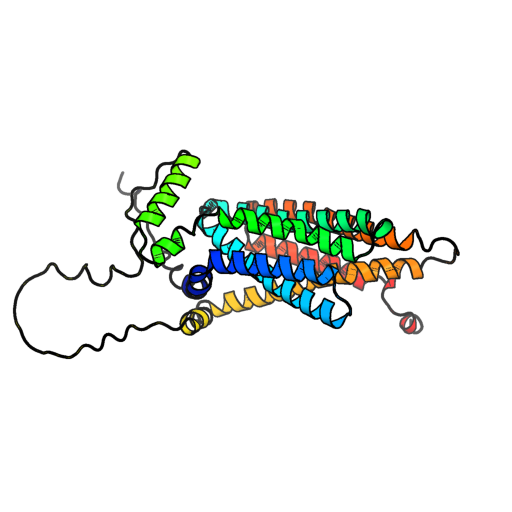
ATOM 1267 C C . LYS A 1 161 ? -21.300 -13.828 11.326 1.00 76.06 161 LYS A C 1
ATOM 1269 O O . LYS A 1 161 ? -20.768 -14.928 11.202 1.00 76.06 161 LYS A O 1
ATOM 1274 N N . ILE A 1 162 ? -20.668 -12.781 11.858 1.00 77.06 162 ILE A N 1
ATOM 1275 C CA . ILE A 1 162 ? -19.300 -12.852 12.389 1.00 77.06 162 ILE A CA 1
ATOM 1276 C C . ILE A 1 162 ? -19.253 -13.745 13.635 1.00 77.06 162 ILE A C 1
ATOM 1278 O O . ILE A 1 162 ? -18.337 -14.551 13.774 1.00 77.06 162 ILE A O 1
ATOM 1282 N N . ALA A 1 163 ? -20.236 -13.623 14.526 1.00 74.56 163 ALA A N 1
ATOM 1283 C CA . ALA A 1 163 ? -20.351 -14.416 15.746 1.00 74.56 163 ALA A CA 1
ATOM 1284 C C . ALA A 1 163 ? -20.545 -15.910 15.430 1.00 74.56 163 ALA A C 1
ATOM 1286 O O . ALA A 1 163 ? -19.822 -16.752 15.960 1.00 74.56 163 ALA A O 1
ATOM 1287 N N . GLN A 1 164 ? -21.420 -16.233 14.472 1.00 73.44 164 GLN A N 1
ATOM 1288 C CA . GLN A 1 164 ? -21.608 -17.596 13.964 1.00 73.44 164 GLN A CA 1
ATOM 1289 C C . GLN A 1 164 ? -20.325 -18.162 13.348 1.00 73.44 164 GLN A C 1
ATOM 1291 O O . GLN A 1 164 ? -19.946 -19.292 13.654 1.00 73.44 164 GLN A O 1
ATOM 1296 N N . PHE A 1 165 ? -19.626 -17.377 12.521 1.00 72.69 165 PHE A N 1
ATOM 1297 C CA . PHE A 1 165 ? -18.363 -17.798 11.911 1.00 72.69 165 PHE A CA 1
ATOM 1298 C C . PHE A 1 165 ? -17.267 -18.054 12.956 1.00 72.69 165 PHE A C 1
ATOM 1300 O O . PHE A 1 165 ? -16.507 -19.011 12.842 1.00 72.69 165 PHE A O 1
ATOM 1307 N N . ASN A 1 166 ? -17.220 -17.229 14.004 1.00 74.94 166 ASN A N 1
ATOM 1308 C CA . ASN A 1 166 ? -16.252 -17.345 15.092 1.00 74.94 166 ASN A CA 1
ATOM 1309 C C . ASN A 1 166 ? -16.684 -18.314 16.207 1.00 74.94 166 ASN A C 1
ATO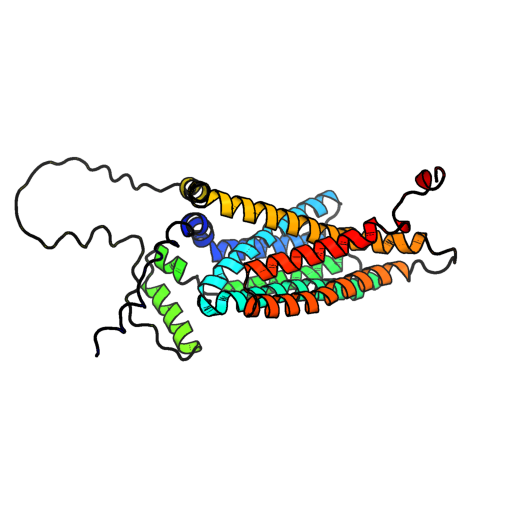M 1311 O O . ASN A 1 166 ? -15.945 -18.462 17.177 1.00 74.94 166 ASN A O 1
ATOM 1315 N N . GLN A 1 167 ? -17.851 -18.962 16.088 1.00 74.94 167 GLN A N 1
ATOM 1316 C CA . GLN A 1 167 ? -18.442 -19.833 17.116 1.00 74.94 167 GLN A CA 1
ATOM 1317 C C . GLN A 1 167 ? -18.569 -19.156 18.493 1.00 74.94 167 GLN A C 1
ATOM 1319 O O . GLN A 1 167 ? -18.424 -19.792 19.537 1.00 74.94 167 GLN A O 1
ATOM 1324 N N . THR A 1 168 ? -18.838 -17.851 18.509 1.00 70.00 168 THR A N 1
ATOM 1325 C CA . THR A 1 168 ? -19.043 -17.070 19.732 1.00 70.00 168 THR A CA 1
ATOM 1326 C C . THR A 1 168 ? -20.463 -16.516 19.787 1.00 70.00 168 THR A C 1
ATOM 1328 O O . THR A 1 168 ? -21.105 -16.313 18.761 1.00 70.00 168 THR A O 1
ATOM 1331 N N . SER A 1 169 ? -20.982 -16.270 20.991 1.00 67.81 169 SER A N 1
ATOM 1332 C CA . SER A 1 169 ? -22.240 -15.541 21.179 1.00 67.81 169 SER A CA 1
ATOM 1333 C C . SER A 1 169 ? -21.975 -14.041 21.259 1.00 67.81 169 SER A C 1
ATOM 1335 O O . SER A 1 169 ? -20.965 -13.614 21.829 1.00 67.81 169 SER A O 1
ATOM 1337 N N . LEU A 1 170 ? -22.894 -13.229 20.735 1.00 67.88 170 LEU A N 1
ATOM 1338 C CA . LEU A 1 170 ? -22.834 -11.786 20.945 1.00 67.88 170 LEU A CA 1
ATOM 1339 C C . LEU A 1 170 ? -22.935 -11.463 22.448 1.00 67.88 170 LEU A C 1
ATOM 1341 O O . LEU A 1 170 ? -23.699 -12.117 23.162 1.00 67.88 170 LEU A O 1
ATOM 1345 N N . PRO A 1 171 ? -22.164 -10.483 22.953 1.00 65.69 171 PRO A N 1
ATOM 1346 C CA . PRO A 1 171 ? -22.296 -10.038 24.333 1.00 65.69 171 PRO A CA 1
ATOM 1347 C C . PRO A 1 171 ? -23.693 -9.448 24.555 1.00 65.69 171 PRO A C 1
ATOM 1349 O O . PRO A 1 171 ? -24.191 -8.699 23.717 1.00 65.69 171 PRO A O 1
ATOM 1352 N N . SER A 1 172 ? -24.313 -9.766 25.693 1.00 46.31 172 SER A N 1
ATOM 1353 C CA . SER A 1 172 ? -25.630 -9.242 26.060 1.00 46.31 172 SER A CA 1
ATOM 1354 C C . SER A 1 172 ? -25.580 -7.715 26.192 1.00 46.31 172 SER A C 1
ATOM 1356 O O . SER A 1 172 ? -25.050 -7.185 27.166 1.00 46.31 172 SER A O 1
ATOM 1358 N N . GLY A 1 173 ? -26.111 -7.002 25.199 1.00 62.25 173 GLY A N 1
ATOM 1359 C CA . GLY A 1 173 ? -26.186 -5.544 25.178 1.00 62.25 173 GLY A CA 1
ATOM 1360 C C . GLY A 1 173 ? -26.928 -5.045 23.941 1.00 62.25 173 GLY A C 1
ATOM 1361 O O . GLY A 1 173 ? -26.795 -5.618 22.863 1.00 62.25 173 GLY A O 1
ATOM 1362 N N . ASN A 1 174 ? -27.728 -3.987 24.092 1.00 65.88 174 ASN A N 1
ATOM 1363 C CA . ASN A 1 174 ? -28.452 -3.398 22.969 1.00 65.88 174 ASN A CA 1
ATOM 1364 C C . ASN A 1 174 ? -27.540 -2.414 22.217 1.00 65.88 174 ASN A C 1
ATOM 1366 O O . ASN A 1 174 ? -26.894 -1.565 22.835 1.00 65.88 174 ASN A O 1
ATOM 1370 N N . LEU A 1 175 ? -27.474 -2.523 20.890 1.00 63.22 175 LEU A N 1
ATOM 1371 C CA . LEU A 1 175 ? -26.698 -1.610 20.049 1.00 63.22 175 LEU A CA 1
ATOM 1372 C C . LEU A 1 175 ? -27.418 -0.255 19.989 1.00 63.22 175 LEU A C 1
ATOM 1374 O O . LEU A 1 175 ? -28.404 -0.103 19.272 1.00 63.22 175 LEU A O 1
ATOM 1378 N N . THR A 1 176 ? -26.942 0.741 20.735 1.00 59.28 176 THR A N 1
ATOM 1379 C CA . THR A 1 176 ? -27.501 2.099 20.689 1.00 59.28 176 THR A CA 1
ATOM 1380 C C . THR A 1 176 ? -26.863 2.922 19.571 1.00 59.28 176 THR A C 1
ATOM 1382 O O . THR A 1 176 ? -25.653 2.868 19.332 1.00 59.28 176 THR A O 1
ATOM 1385 N N . SER A 1 177 ? -27.686 3.688 18.850 1.00 56.62 177 SER A N 1
ATOM 1386 C CA . SER A 1 177 ? -27.197 4.667 17.879 1.00 56.62 177 SER A CA 1
ATOM 1387 C C . SER A 1 177 ? -26.752 5.929 18.627 1.00 56.62 177 SER A C 1
ATOM 1389 O O . SER A 1 177 ? -27.489 6.448 19.462 1.00 56.62 177 SER A O 1
ATOM 1391 N N . ASP A 1 178 ? -25.555 6.441 18.326 1.00 55.75 178 ASP A N 1
ATOM 1392 C CA . ASP A 1 178 ? -24.932 7.615 18.981 1.00 55.75 178 ASP A CA 1
ATOM 1393 C C . ASP A 1 178 ? -25.664 8.947 18.667 1.00 55.75 178 ASP A C 1
ATOM 1395 O O . ASP A 1 178 ? -25.126 10.029 18.876 1.00 55.75 178 ASP A O 1
ATOM 1399 N N . GLY A 1 179 ? -26.876 8.884 18.097 1.00 53.38 179 GLY A N 1
ATOM 1400 C CA . GLY A 1 179 ? -27.633 10.033 17.597 1.00 53.38 179 GLY A CA 1
ATOM 1401 C C . GLY A 1 179 ? -29.079 10.151 18.084 1.00 53.38 179 GLY A C 1
ATOM 1402 O O . GLY A 1 179 ? -29.753 11.077 17.639 1.00 53.38 179 GLY A O 1
ATOM 1403 N N . THR A 1 180 ? -29.573 9.261 18.954 1.00 39.88 180 THR A N 1
ATOM 1404 C CA . THR A 1 180 ? -31.002 9.260 19.345 1.00 39.88 180 THR A CA 1
ATOM 1405 C C . THR A 1 180 ? -31.302 9.309 20.841 1.00 39.88 180 THR A C 1
ATOM 1407 O O . THR A 1 180 ? -32.446 9.566 21.180 1.00 39.88 180 THR A O 1
ATOM 1410 N N . ASN A 1 181 ? -30.335 9.148 21.748 1.00 36.88 181 ASN A N 1
ATOM 1411 C CA . ASN A 1 181 ? -30.687 8.936 23.163 1.00 36.88 181 ASN A CA 1
ATOM 1412 C C . ASN A 1 181 ? -30.647 10.183 24.063 1.00 36.88 181 ASN A C 1
ATOM 1414 O O . ASN A 1 181 ? -31.048 10.083 25.214 1.00 36.88 181 ASN A O 1
ATOM 1418 N N . ASP A 1 182 ? -30.271 11.363 23.561 1.00 38.88 182 ASP A N 1
ATOM 1419 C CA . ASP A 1 182 ? -30.342 12.601 24.364 1.00 38.88 182 ASP A CA 1
ATOM 1420 C C . ASP A 1 182 ? -31.762 13.213 24.419 1.00 38.88 182 ASP A C 1
ATOM 1422 O O . ASP A 1 182 ? -31.932 14.301 24.963 1.00 38.88 182 ASP A O 1
ATOM 1426 N N . LEU A 1 183 ? -32.786 12.571 23.834 1.00 41.91 183 LEU A N 1
ATOM 1427 C CA . LEU A 1 183 ? -34.154 13.119 23.790 1.00 41.91 183 LEU A CA 1
ATOM 1428 C C . LEU A 1 183 ? -35.243 12.229 24.405 1.00 41.91 183 LEU A C 1
ATOM 1430 O O . LEU A 1 183 ? -36.359 12.718 24.564 1.00 41.91 183 LEU A O 1
ATOM 1434 N N . ASP A 1 184 ? -34.934 10.991 24.802 1.00 32.41 184 ASP A N 1
ATOM 1435 C CA . ASP A 1 184 ? -35.963 10.046 25.264 1.00 32.41 184 ASP A CA 1
ATOM 1436 C C . ASP A 1 184 ? -35.884 9.719 26.772 1.00 32.41 184 ASP A C 1
ATOM 1438 O O . ASP A 1 184 ? -36.824 9.142 27.312 1.00 32.41 184 ASP A O 1
ATOM 1442 N N . GLU A 1 185 ? -34.823 10.122 27.489 1.00 35.59 185 GLU A N 1
ATOM 1443 C CA . GLU A 1 185 ? -34.678 9.831 28.933 1.00 35.59 185 GLU A CA 1
ATOM 1444 C C . GLU A 1 185 ? -35.271 10.896 29.879 1.00 35.59 185 GLU A C 1
ATOM 1446 O O . GLU A 1 185 ? -35.338 10.665 31.083 1.00 35.59 185 GLU A O 1
ATOM 1451 N N . GLU A 1 186 ? -35.774 12.030 29.374 1.00 31.16 186 GLU A N 1
ATOM 1452 C CA . GLU A 1 186 ? -36.338 13.105 30.219 1.00 31.16 186 GLU A CA 1
ATOM 1453 C C . GLU A 1 186 ? -37.878 13.207 30.166 1.00 31.16 186 GLU A C 1
ATOM 1455 O O . GLU A 1 186 ? -38.461 14.151 30.691 1.00 31.16 186 GLU A O 1
ATOM 1460 N N . PHE A 1 187 ? -38.572 12.230 29.562 1.00 28.39 187 PHE A N 1
ATOM 1461 C CA . PHE A 1 187 ? -40.040 12.229 29.462 1.00 28.39 187 PHE A CA 1
ATOM 1462 C C . PHE A 1 187 ? -40.686 11.074 30.242 1.00 28.39 187 PHE A C 1
ATOM 1464 O O . PHE A 1 187 ? -41.397 10.238 29.691 1.00 28.39 187 PHE A O 1
ATOM 1471 N N . SER A 1 188 ? -40.445 11.020 31.554 1.00 27.64 188 SER A N 1
ATOM 1472 C CA . SER A 1 188 ? -41.312 10.267 32.474 1.00 27.64 188 SER A CA 1
ATOM 1473 C C . SER A 1 188 ? -41.394 10.902 33.865 1.00 27.64 188 SER A C 1
ATOM 1475 O O . SER A 1 188 ? -41.258 10.228 34.877 1.00 27.64 188 SER A O 1
ATOM 1477 N N . THR A 1 189 ? -41.689 12.203 33.926 1.00 25.14 189 THR A N 1
ATOM 1478 C CA . THR A 1 189 ? -42.220 12.826 35.150 1.00 25.14 189 THR A CA 1
ATOM 1479 C C . THR A 1 189 ? -43.110 14.029 34.811 1.00 25.14 189 THR A C 1
ATOM 1481 O O . THR A 1 189 ? -42.631 15.122 34.541 1.00 25.14 189 THR A O 1
ATOM 1484 N N . SER A 1 190 ? -44.419 13.764 34.820 1.00 27.06 190 SER A N 1
ATOM 1485 C CA . SER A 1 190 ? -45.491 14.591 35.409 1.00 27.06 190 SER A CA 1
ATOM 1486 C C . SER A 1 190 ? -45.789 16.017 34.885 1.00 27.06 190 SER A C 1
ATOM 1488 O O . SER A 1 190 ? -45.075 16.967 35.172 1.00 27.06 190 SER A O 1
ATOM 1490 N N . GLU A 1 191 ? -46.960 16.117 34.237 1.00 28.92 191 GLU A N 1
ATOM 1491 C CA . GLU A 1 191 ? -48.038 17.132 34.356 1.00 28.92 191 GLU A CA 1
ATOM 1492 C C . GLU A 1 191 ? -47.842 18.643 34.036 1.00 28.92 191 GLU A C 1
ATOM 1494 O O . GLU A 1 191 ? -47.135 19.387 34.701 1.00 28.92 191 GLU A O 1
ATOM 1499 N N . GLU A 1 192 ? -48.650 19.068 33.044 1.00 30.27 192 GLU A N 1
ATOM 1500 C CA . GLU A 1 192 ? -49.466 20.299 32.928 1.00 30.27 192 GLU A CA 1
ATOM 1501 C C . GLU A 1 192 ? -48.837 21.711 33.005 1.00 30.27 192 GLU A C 1
ATOM 1503 O O . GLU A 1 192 ? -48.614 22.254 34.078 1.00 30.27 192 GLU A O 1
ATOM 1508 N N . THR A 1 193 ? -48.733 22.412 31.859 1.00 29.39 193 THR A N 1
ATOM 1509 C CA . THR A 1 193 ? -49.547 23.605 31.459 1.00 29.39 193 THR A CA 1
ATOM 1510 C C . THR A 1 193 ? -48.920 24.390 30.279 1.00 29.39 193 THR A C 1
ATOM 1512 O O . THR A 1 193 ? -47.736 24.230 29.984 1.00 29.39 193 THR A O 1
ATOM 1515 N N . PRO A 1 194 ? -49.716 25.174 29.512 1.00 41.94 194 PRO A N 1
ATOM 1516 C CA . PRO A 1 194 ? -49.494 25.383 28.082 1.00 41.94 194 PRO A CA 1
ATOM 1517 C C . PRO A 1 194 ? -48.984 26.791 27.697 1.00 41.94 194 PRO A C 1
ATOM 1519 O O . PRO A 1 194 ? -49.049 27.741 28.467 1.00 41.94 194 PRO A O 1
ATOM 1522 N N . LEU A 1 195 ? -48.598 26.910 26.418 1.00 33.62 195 LEU A N 1
ATOM 1523 C CA . LEU A 1 195 ? -48.432 28.137 25.617 1.00 33.62 195 LEU A CA 1
ATOM 1524 C C . LEU A 1 195 ? -47.161 28.981 25.825 1.00 33.62 195 LEU A C 1
ATOM 1526 O O . LEU A 1 195 ? -47.151 29.993 26.513 1.00 33.62 195 LEU A O 1
ATOM 1530 N N . LEU A 1 196 ? -46.150 28.686 25.005 1.00 31.47 196 LEU A N 1
ATOM 1531 C CA . LEU A 1 196 ? -45.473 29.713 24.207 1.00 31.47 196 LEU A CA 1
ATOM 1532 C C . LEU A 1 196 ? -44.852 29.045 22.980 1.00 31.47 196 LEU A C 1
ATOM 1534 O O . LEU A 1 196 ? -43.836 28.354 23.047 1.00 31.47 196 LEU A O 1
ATOM 1538 N N . SER A 1 197 ? -45.505 29.254 21.840 1.00 39.28 197 SER A N 1
ATOM 1539 C CA . SER A 1 197 ? -45.009 28.952 20.504 1.00 39.28 197 SER A CA 1
ATOM 1540 C C . SER A 1 197 ? -43.778 29.811 20.204 1.00 39.28 197 SER A C 1
ATOM 1542 O O . SER A 1 197 ? -43.846 30.795 19.471 1.00 39.28 197 SER A O 1
ATOM 1544 N N . SER A 1 198 ? -42.633 29.455 20.776 1.00 32.31 198 SER A N 1
ATOM 1545 C CA . SER A 1 198 ? -41.357 29.875 20.223 1.00 32.31 198 SER A CA 1
ATOM 1546 C C . SER A 1 198 ? -41.020 28.867 19.144 1.00 32.31 198 SER A C 1
ATOM 1548 O O . SER A 1 198 ? -40.773 27.694 19.430 1.00 32.31 198 SER A O 1
ATOM 1550 N N . ALA A 1 199 ? -41.081 29.317 17.892 1.00 40.16 199 ALA A N 1
ATOM 1551 C CA . ALA A 1 199 ? -40.535 28.623 16.744 1.00 40.16 199 ALA A CA 1
ATOM 1552 C C . ALA A 1 199 ? -39.062 28.303 17.036 1.00 40.16 199 ALA A C 1
ATOM 1554 O O . ALA A 1 199 ? -38.153 29.073 16.718 1.00 40.16 199 ALA A O 1
ATOM 1555 N N . ARG A 1 200 ? -38.825 27.162 17.691 1.00 32.62 200 ARG A N 1
ATOM 1556 C CA . ARG A 1 200 ? -37.500 26.623 17.944 1.00 32.62 200 ARG A CA 1
ATOM 1557 C C . ARG A 1 200 ? -36.985 26.193 16.590 1.00 32.62 200 ARG A C 1
ATOM 1559 O O . ARG A 1 200 ? -37.232 25.083 16.129 1.00 32.62 200 ARG A O 1
ATOM 1566 N N . LYS A 1 201 ? -36.315 27.137 15.934 1.00 26.95 201 LYS A N 1
ATOM 1567 C CA . LYS A 1 201 ? -35.482 26.937 14.760 1.00 26.95 201 LYS A CA 1
ATOM 1568 C C . LYS A 1 201 ? -34.573 25.760 15.109 1.00 26.95 201 LYS A C 1
ATOM 1570 O O . LYS A 1 201 ? -33.591 25.925 15.827 1.00 26.95 201 LYS A O 1
ATOM 1575 N N . ARG A 1 202 ? -34.954 24.551 14.680 1.00 29.25 202 ARG A N 1
ATOM 1576 C CA . ARG A 1 202 ? -34.087 23.374 14.670 1.00 29.25 202 ARG A CA 1
ATOM 1577 C C . ARG A 1 202 ? -32.999 23.701 13.662 1.00 29.25 202 ARG A C 1
ATOM 1579 O O . ARG A 1 202 ? -33.067 23.322 12.499 1.00 29.25 202 ARG A O 1
ATOM 1586 N N . THR A 1 203 ? -32.006 24.467 14.094 1.00 27.33 203 THR A N 1
ATOM 1587 C CA . THR A 1 203 ? -30.689 24.423 13.491 1.00 27.33 203 THR A CA 1
ATOM 1588 C C . THR A 1 203 ? -30.196 23.011 13.744 1.00 27.33 203 THR A C 1
ATOM 1590 O O . THR A 1 203 ? -29.616 22.699 14.778 1.00 27.33 203 THR A O 1
ATOM 1593 N N . THR A 1 204 ? -30.482 22.121 12.796 1.00 32.41 204 THR A N 1
ATOM 1594 C CA . THR A 1 204 ? -29.673 20.937 12.557 1.00 32.41 204 THR A CA 1
ATOM 1595 C C . THR A 1 204 ? -28.249 21.447 12.396 1.00 32.41 204 THR A C 1
ATOM 1597 O O . THR A 1 204 ? -27.862 21.904 11.317 1.00 32.41 204 THR A O 1
ATOM 1600 N N . VAL A 1 205 ? -27.490 21.483 13.492 1.00 39.03 205 VAL A N 1
ATOM 1601 C CA . VAL A 1 205 ? -26.069 21.803 13.459 1.00 39.03 205 VAL A CA 1
ATOM 1602 C C . VAL A 1 205 ? -25.419 20.618 12.766 1.00 39.03 205 VAL A C 1
ATOM 1604 O O . VAL A 1 205 ? -24.967 19.664 13.391 1.00 39.03 205 VAL A O 1
ATOM 1607 N N . ARG A 1 206 ? -25.400 20.673 11.434 1.00 38.53 206 ARG A N 1
ATOM 1608 C CA . ARG A 1 206 ? -24.472 19.928 10.597 1.00 38.53 206 ARG A CA 1
ATOM 1609 C C . ARG A 1 206 ? -23.092 20.427 11.007 1.00 38.53 206 ARG A C 1
ATOM 1611 O O . ARG A 1 206 ? -22.594 21.389 10.429 1.00 38.53 206 ARG A O 1
ATOM 1618 N N . LYS A 1 207 ? -22.518 19.856 12.075 1.00 40.34 207 LYS A N 1
ATOM 1619 C CA . LYS A 1 207 ? -21.132 20.126 12.466 1.00 40.34 207 LYS A CA 1
ATOM 1620 C C . LYS A 1 207 ? -20.288 19.796 11.239 1.00 40.34 207 LYS A C 1
ATOM 1622 O O . LYS A 1 207 ? -20.177 18.643 10.836 1.00 40.34 207 LYS A O 1
ATOM 1627 N N . SER A 1 208 ? -19.817 20.849 10.577 1.00 45.25 208 SER A N 1
ATOM 1628 C CA . SER A 1 208 ? -18.969 20.772 9.394 1.00 45.25 208 SER A CA 1
ATOM 1629 C C . SER A 1 208 ? -17.743 19.929 9.740 1.00 45.25 208 SER A C 1
ATOM 1631 O O . SER A 1 208 ? -17.167 20.125 10.811 1.00 45.25 208 SER A O 1
ATOM 1633 N N . GLY A 1 209 ? -17.335 19.007 8.860 1.00 53.84 209 GLY A N 1
ATOM 1634 C CA . GLY A 1 209 ? -16.208 18.088 9.099 1.00 53.84 209 GLY A CA 1
ATOM 1635 C C . GLY A 1 209 ? -14.900 18.787 9.498 1.00 53.84 209 GLY A C 1
ATOM 1636 O O . GLY A 1 209 ? -14.043 18.192 10.147 1.00 53.84 209 GLY A O 1
ATOM 1637 N N . PHE A 1 210 ? -14.781 20.085 9.212 1.00 57.91 210 PHE A N 1
ATOM 1638 C CA . PHE A 1 210 ? -13.672 20.922 9.656 1.00 57.91 210 PHE A CA 1
ATOM 1639 C C . PHE A 1 210 ? -13.613 21.109 11.185 1.00 57.91 210 PHE A C 1
ATOM 1641 O O . PHE A 1 210 ? -12.528 21.136 11.756 1.00 57.91 210 PHE A O 1
ATOM 1648 N N . SER A 1 211 ? -14.758 21.158 11.877 1.00 61.69 211 SER A N 1
ATOM 1649 C CA . SER A 1 211 ? -14.818 21.254 13.347 1.00 61.69 211 SER A CA 1
ATOM 1650 C C . SER A 1 211 ? -14.264 20.000 14.027 1.00 61.69 211 SER A C 1
ATOM 1652 O O . SER A 1 211 ? -13.658 20.092 15.091 1.00 61.69 211 SER A O 1
ATOM 1654 N N . SER A 1 212 ? -14.438 18.841 13.396 1.00 62.56 212 SER A N 1
ATOM 1655 C CA . SER A 1 212 ? -13.914 17.559 13.863 1.00 62.56 212 SER A CA 1
ATOM 1656 C C . SER A 1 212 ? -12.411 17.423 13.627 1.00 62.56 212 SER A C 1
ATOM 1658 O O . SER A 1 212 ? -11.701 16.890 14.475 1.00 62.56 212 SER A O 1
ATOM 1660 N N . PHE A 1 213 ? -11.907 17.957 12.510 1.00 68.19 213 PHE A N 1
ATOM 1661 C CA . PHE A 1 213 ? -10.469 18.060 12.260 1.00 68.19 213 PHE A CA 1
ATOM 1662 C C . PHE A 1 213 ? -9.794 19.032 13.238 1.00 68.19 213 PHE A C 1
ATOM 1664 O O . PHE A 1 213 ? -8.770 18.706 13.830 1.00 68.19 213 PHE A O 1
ATOM 1671 N N . LEU A 1 214 ? -10.418 20.183 13.504 1.00 71.12 214 LEU A N 1
ATOM 1672 C CA . LEU A 1 214 ? -9.955 21.157 14.500 1.00 71.12 214 LEU A CA 1
ATOM 1673 C C . LEU A 1 214 ? -9.938 20.593 15.931 1.00 71.12 214 LEU A C 1
ATOM 1675 O O . LEU A 1 214 ? -9.150 21.043 16.760 1.00 71.12 214 LEU A O 1
ATOM 1679 N N . MET A 1 215 ? -10.743 19.568 16.221 1.00 68.88 215 MET A N 1
ATOM 1680 C CA . MET A 1 215 ? -10.754 18.889 17.519 1.00 68.88 215 MET A CA 1
ATOM 1681 C C . MET A 1 215 ? -9.432 18.158 17.824 1.00 68.88 215 MET A C 1
ATOM 1683 O O . MET A 1 215 ? -9.031 18.066 18.989 1.00 68.88 215 MET A O 1
ATOM 1687 N N . LEU A 1 216 ? -8.712 17.701 16.788 1.00 68.31 216 LEU A N 1
ATOM 1688 C CA . LEU A 1 216 ? -7.379 17.089 16.916 1.00 68.31 216 LEU A CA 1
ATOM 1689 C C . LEU A 1 216 ? -6.319 18.080 17.418 1.00 68.31 216 LEU A C 1
ATOM 1691 O O . LEU A 1 216 ? -5.348 17.670 18.055 1.00 68.31 216 LEU A O 1
ATOM 1695 N N . PHE A 1 217 ? -6.523 19.374 17.161 1.00 74.62 217 PHE A N 1
ATOM 1696 C CA . PHE A 1 217 ? -5.653 20.467 17.602 1.00 74.62 217 PHE A CA 1
ATOM 1697 C C . PHE A 1 217 ? -6.043 21.021 18.976 1.00 74.62 217 PHE A C 1
ATOM 1699 O O . PHE A 1 217 ? -5.501 22.031 19.419 1.00 74.62 217 PHE A O 1
ATOM 1706 N N . SER A 1 218 ? -6.960 20.358 19.686 1.00 77.56 218 SER A N 1
ATOM 1707 C CA . SER A 1 218 ? -7.260 20.716 21.069 1.00 77.56 218 SER A CA 1
ATOM 1708 C C . SER A 1 218 ? -6.013 20.553 21.958 1.00 77.56 218 SER A C 1
ATOM 1710 O O . SER A 1 218 ? -5.201 19.644 21.741 1.00 77.56 218 SER A O 1
ATOM 1712 N N . PRO A 1 219 ? -5.850 21.393 22.999 1.00 73.00 219 PRO A N 1
ATOM 1713 C CA . PRO A 1 219 ? -4.639 21.428 23.828 1.00 73.00 219 PRO A CA 1
ATOM 1714 C C . PRO A 1 219 ? -4.323 20.089 24.514 1.00 73.00 219 PRO A C 1
ATOM 1716 O O . PRO A 1 219 ? -3.176 19.829 24.872 1.00 73.00 219 PRO A O 1
ATOM 1719 N N . ARG A 1 220 ? -5.325 19.210 24.647 1.00 78.12 220 ARG A N 1
ATOM 1720 C CA . ARG A 1 220 ? -5.187 17.854 25.189 1.00 78.12 220 ARG A CA 1
ATOM 1721 C C . ARG A 1 220 ? -4.470 16.887 24.240 1.00 78.12 220 ARG A C 1
ATOM 1723 O O . ARG A 1 220 ? -3.731 16.033 24.718 1.00 78.12 220 ARG A O 1
ATOM 1730 N N . PHE A 1 221 ? -4.674 17.005 22.926 1.00 75.06 221 PHE A N 1
ATOM 1731 C CA . PHE A 1 221 ? -4.151 16.054 21.931 1.00 75.06 221 PHE A CA 1
ATOM 1732 C C . PHE A 1 221 ? -3.039 16.629 21.053 1.00 75.06 221 PHE A C 1
ATOM 1734 O O . PHE A 1 221 ? -2.269 15.862 20.479 1.00 75.06 221 PHE A O 1
ATOM 1741 N N . PHE A 1 222 ? -2.889 17.956 21.006 1.00 82.69 222 PHE A N 1
ATOM 1742 C CA . PHE A 1 222 ? -1.935 18.646 20.136 1.00 82.69 222 PHE A CA 1
ATOM 1743 C C . PHE A 1 222 ? -0.502 18.097 20.230 1.00 82.69 222 PHE A C 1
ATOM 1745 O O . PHE A 1 222 ? 0.115 17.806 19.207 1.00 82.69 222 PHE A O 1
ATOM 1752 N N . LYS A 1 223 ? 0.010 17.875 21.451 1.00 85.19 223 LYS A N 1
ATOM 1753 C CA . LYS A 1 223 ? 1.369 17.340 21.662 1.00 85.19 223 LYS A CA 1
ATOM 1754 C C . LYS A 1 223 ? 1.544 15.948 21.052 1.00 85.19 223 LYS A C 1
ATOM 1756 O O . LYS A 1 223 ? 2.563 15.672 20.430 1.00 85.19 223 LYS A O 1
ATOM 1761 N N . THR A 1 224 ? 0.552 15.077 21.220 1.00 85.19 224 THR A N 1
ATOM 1762 C CA . THR A 1 224 ? 0.588 13.713 20.680 1.00 85.19 224 THR A CA 1
ATOM 1763 C C . THR A 1 224 ? 0.438 13.717 19.163 1.00 85.19 224 THR A C 1
ATOM 1765 O O . THR A 1 224 ? 1.171 13.000 18.490 1.00 85.19 224 THR A O 1
ATOM 1768 N N . THR A 1 225 ? -0.449 14.552 18.618 1.00 86.94 225 THR A N 1
ATOM 1769 C CA . THR A 1 225 ? -0.658 14.682 17.170 1.00 86.94 225 THR A CA 1
ATOM 1770 C C . THR A 1 225 ? 0.608 15.171 16.466 1.00 86.94 225 THR A C 1
ATOM 1772 O O . THR A 1 225 ? 1.063 14.521 15.529 1.00 86.94 225 THR A O 1
ATOM 1775 N N . ILE A 1 226 ? 1.228 16.254 16.955 1.00 88.44 226 ILE A N 1
ATOM 1776 C CA . ILE A 1 226 ? 2.480 16.782 16.389 1.00 88.44 226 ILE A CA 1
ATOM 1777 C C . ILE A 1 226 ? 3.612 15.756 16.486 1.00 88.44 226 ILE A C 1
ATOM 1779 O O . ILE A 1 226 ? 4.311 15.531 15.501 1.00 88.44 226 ILE A O 1
ATOM 1783 N N . LEU A 1 227 ? 3.773 15.095 17.638 1.00 88.81 227 LEU A N 1
ATOM 1784 C CA . LEU A 1 227 ? 4.804 14.070 17.811 1.00 88.81 227 LEU A CA 1
ATOM 1785 C C . LEU A 1 227 ? 4.638 12.927 16.799 1.00 88.81 227 LEU A C 1
ATOM 1787 O O . LEU A 1 227 ? 5.610 12.522 16.168 1.00 88.81 227 LEU A O 1
ATOM 1791 N N . LEU A 1 228 ? 3.412 12.427 16.616 1.00 86.94 228 LEU A N 1
ATOM 1792 C CA . LEU A 1 228 ? 3.126 11.364 15.651 1.00 86.94 228 LEU A CA 1
ATOM 1793 C C . LEU A 1 228 ? 3.371 11.812 14.208 1.00 86.94 228 LEU A C 1
ATOM 1795 O O . LEU A 1 228 ? 3.881 11.023 13.420 1.00 86.94 228 LEU A O 1
ATOM 1799 N N . TRP A 1 229 ? 3.050 13.060 13.865 1.00 88.75 229 TRP A N 1
ATOM 1800 C CA . TRP A 1 229 ? 3.299 13.602 12.527 1.00 88.75 229 TRP A CA 1
ATOM 1801 C C . TRP A 1 229 ? 4.789 13.700 12.222 1.00 88.75 229 TRP A C 1
ATOM 1803 O O . TRP A 1 229 ? 5.216 13.250 11.164 1.00 88.75 229 TRP A O 1
ATOM 1813 N N . VAL A 1 230 ? 5.586 14.231 13.153 1.00 91.00 230 VAL A N 1
ATOM 1814 C CA . VAL A 1 230 ? 7.044 14.331 12.989 1.00 91.00 230 VAL A CA 1
ATOM 1815 C C . VAL A 1 230 ? 7.671 12.942 12.871 1.00 91.00 230 VAL A C 1
ATOM 1817 O O . VAL A 1 230 ? 8.469 12.709 11.966 1.00 91.00 230 VAL A O 1
ATOM 1820 N N . LEU A 1 231 ? 7.274 12.003 13.737 1.00 88.00 231 LEU A N 1
ATOM 1821 C CA . LEU A 1 231 ? 7.766 10.624 13.689 1.00 88.00 231 LEU A CA 1
ATOM 1822 C C . LEU A 1 231 ? 7.395 9.930 12.375 1.00 88.00 231 LEU A C 1
ATOM 1824 O O . LEU A 1 231 ? 8.246 9.299 11.754 1.00 88.00 231 LEU A O 1
ATOM 1828 N N . TYR A 1 232 ? 6.144 10.059 11.932 1.00 87.44 232 TYR A N 1
ATOM 1829 C CA . TYR A 1 232 ? 5.685 9.442 10.692 1.00 87.44 232 TYR A CA 1
ATOM 1830 C C . TYR A 1 232 ? 6.352 10.063 9.462 1.00 87.44 232 TYR A C 1
ATOM 1832 O O . TYR A 1 232 ? 6.761 9.334 8.560 1.00 87.44 232 TYR A O 1
ATOM 1840 N N . PHE A 1 233 ? 6.507 11.390 9.438 1.00 91.25 233 PHE A N 1
ATOM 1841 C CA . PHE A 1 233 ? 7.208 12.100 8.372 1.00 91.25 233 PHE A CA 1
ATOM 1842 C C . PHE A 1 233 ? 8.669 11.657 8.281 1.00 91.25 233 PHE A C 1
ATOM 1844 O O . PHE A 1 233 ? 9.108 11.248 7.210 1.00 91.25 233 PHE A O 1
ATOM 1851 N N . GLY A 1 234 ? 9.399 11.665 9.402 1.00 89.44 234 GLY A N 1
ATOM 1852 C CA . GLY A 1 234 ? 10.794 11.227 9.445 1.00 89.44 234 GLY A CA 1
ATOM 1853 C C . GLY A 1 234 ? 10.954 9.768 9.020 1.00 89.44 234 GLY A C 1
ATOM 1854 O O . GLY A 1 234 ? 11.784 9.464 8.167 1.00 89.44 234 GLY A O 1
ATOM 1855 N N . ASN A 1 235 ? 10.106 8.874 9.538 1.00 86.25 235 ASN A N 1
ATOM 1856 C CA . ASN A 1 235 ? 10.116 7.464 9.154 1.00 86.25 235 ASN A CA 1
ATOM 1857 C C . ASN A 1 235 ? 9.823 7.265 7.659 1.00 86.25 235 ASN A C 1
ATOM 1859 O O . ASN A 1 235 ? 10.522 6.508 6.995 1.00 86.25 235 ASN A O 1
ATOM 1863 N N . SER A 1 236 ? 8.821 7.960 7.115 1.00 88.88 236 SER A N 1
ATOM 1864 C CA . SER A 1 236 ? 8.467 7.864 5.693 1.00 88.88 236 SER A CA 1
ATOM 1865 C C . SER A 1 236 ? 9.584 8.403 4.803 1.00 88.88 236 SER A C 1
ATOM 1867 O O . SER A 1 236 ? 9.921 7.780 3.801 1.00 88.88 236 SER A O 1
ATOM 1869 N N . PHE A 1 237 ? 10.186 9.532 5.183 1.00 89.25 237 PHE A N 1
ATOM 1870 C CA . PHE A 1 237 ? 11.298 10.130 4.452 1.00 89.25 237 PHE A CA 1
ATOM 1871 C C . PHE A 1 237 ? 12.503 9.187 4.387 1.00 89.25 237 PHE A C 1
ATOM 1873 O O . PHE A 1 237 ? 13.049 8.974 3.309 1.00 89.25 237 PHE A O 1
ATOM 1880 N N . VAL A 1 238 ? 12.886 8.578 5.515 1.00 87.50 238 VAL A N 1
ATOM 1881 C CA . VAL A 1 238 ? 14.008 7.629 5.558 1.00 87.50 238 VAL A CA 1
ATOM 1882 C C . VAL A 1 238 ? 13.678 6.349 4.792 1.00 87.50 238 VAL A C 1
ATOM 1884 O O . VAL A 1 238 ? 14.481 5.921 3.970 1.00 87.50 238 VAL A O 1
ATOM 1887 N N . TYR A 1 239 ? 12.497 5.765 5.009 1.00 86.06 239 TYR A N 1
ATOM 1888 C CA . TYR A 1 239 ? 12.089 4.527 4.345 1.00 86.06 239 TYR A CA 1
ATOM 1889 C C . TYR A 1 239 ? 12.076 4.674 2.818 1.00 86.06 239 TYR A C 1
ATOM 1891 O O . TYR A 1 239 ? 12.813 3.980 2.120 1.00 86.06 239 TYR A O 1
ATOM 1899 N N . TYR A 1 240 ? 11.299 5.627 2.290 1.00 86.69 240 TYR A N 1
ATOM 1900 C CA . TYR A 1 240 ? 11.221 5.841 0.844 1.00 86.69 240 TYR A CA 1
ATOM 1901 C C . TYR A 1 240 ? 12.521 6.411 0.271 1.00 86.69 240 TYR A C 1
ATOM 1903 O O . TYR A 1 240 ? 12.861 6.100 -0.867 1.00 86.69 240 TYR A O 1
ATOM 1911 N N . GLY A 1 241 ? 13.272 7.197 1.048 1.00 85.88 241 GLY A N 1
ATOM 1912 C CA . GLY A 1 241 ? 14.591 7.688 0.658 1.00 85.88 241 GLY A CA 1
ATOM 1913 C C . GLY A 1 241 ? 15.582 6.551 0.409 1.00 85.88 241 GLY A C 1
ATOM 1914 O O . GLY A 1 241 ? 16.224 6.534 -0.636 1.00 85.88 241 GLY A O 1
ATOM 1915 N N . ILE A 1 242 ? 15.661 5.568 1.315 1.00 81.38 242 ILE A N 1
ATOM 1916 C CA . ILE A 1 242 ? 16.514 4.381 1.142 1.00 81.38 242 ILE A CA 1
ATOM 1917 C C . ILE A 1 242 ? 16.043 3.555 -0.057 1.00 81.38 242 ILE A C 1
ATOM 1919 O O . ILE A 1 242 ? 16.863 3.199 -0.898 1.00 81.38 242 ILE A O 1
ATOM 1923 N N . VAL A 1 243 ? 14.739 3.285 -0.170 1.00 80.44 243 VAL A N 1
ATOM 1924 C CA . VAL A 1 243 ? 14.185 2.460 -1.259 1.00 80.44 243 VAL A CA 1
ATOM 1925 C C . VAL A 1 243 ? 14.447 3.082 -2.636 1.00 80.44 243 VAL A C 1
ATOM 1927 O O . VAL A 1 243 ? 14.862 2.377 -3.551 1.00 80.44 243 VAL A O 1
ATOM 1930 N N . LEU A 1 244 ? 14.253 4.396 -2.791 1.00 81.44 244 LEU A N 1
ATOM 1931 C CA . LEU A 1 244 ? 14.480 5.088 -4.065 1.00 81.44 244 LEU A CA 1
ATOM 1932 C C . LEU A 1 244 ? 15.968 5.276 -4.381 1.00 81.44 244 LEU A C 1
ATOM 1934 O O . LEU A 1 244 ? 16.353 5.231 -5.545 1.00 81.44 244 LEU A O 1
ATOM 1938 N N . LEU A 1 245 ? 16.813 5.486 -3.368 1.00 76.81 245 LEU A N 1
ATOM 1939 C CA . LEU A 1 245 ? 18.252 5.656 -3.571 1.00 76.81 245 LEU A CA 1
ATOM 1940 C C . LEU A 1 245 ? 18.978 4.317 -3.773 1.00 76.81 245 LEU A C 1
ATOM 1942 O O . LEU A 1 245 ? 20.063 4.295 -4.353 1.00 76.81 245 LEU A O 1
ATOM 1946 N N . ALA A 1 246 ? 18.394 3.196 -3.337 1.00 71.94 246 ALA A N 1
ATOM 1947 C CA . ALA A 1 246 ? 18.984 1.865 -3.474 1.00 71.94 246 ALA A CA 1
ATOM 1948 C C . ALA A 1 246 ? 19.317 1.506 -4.934 1.00 71.94 246 ALA A C 1
ATOM 1950 O O . ALA A 1 246 ? 20.369 0.919 -5.190 1.00 71.94 246 ALA A O 1
ATOM 1951 N N . SER A 1 247 ? 18.481 1.903 -5.901 1.00 66.94 247 SER A N 1
ATOM 1952 C CA . SER A 1 247 ? 18.749 1.671 -7.327 1.00 66.94 247 SER A CA 1
ATOM 1953 C C . SER A 1 247 ? 19.944 2.478 -7.845 1.00 66.94 247 SER A C 1
ATOM 1955 O O . SER A 1 247 ? 20.762 1.950 -8.595 1.00 66.94 247 SER A O 1
ATOM 1957 N N . GLU A 1 248 ? 20.098 3.728 -7.400 1.00 68.75 248 GLU A N 1
ATOM 1958 C CA . GLU A 1 248 ? 21.223 4.599 -7.776 1.00 68.75 248 GLU A CA 1
ATOM 1959 C C . GLU A 1 248 ? 22.542 4.143 -7.133 1.00 68.75 248 GLU A C 1
ATOM 1961 O O . GLU A 1 248 ? 23.584 4.079 -7.789 1.00 68.75 248 GLU A O 1
ATOM 1966 N N . LEU A 1 249 ? 22.502 3.765 -5.851 1.00 64.31 249 LEU A N 1
ATOM 1967 C CA . LEU A 1 249 ? 23.657 3.231 -5.121 1.00 64.31 249 LEU A CA 1
ATOM 1968 C C . LEU A 1 249 ? 24.166 1.930 -5.753 1.00 64.31 249 LEU A C 1
ATOM 1970 O O . LEU A 1 249 ? 25.376 1.768 -5.936 1.00 64.31 249 LEU A O 1
ATOM 1974 N N . SER A 1 250 ? 23.247 1.045 -6.152 1.00 58.81 250 SER A N 1
ATOM 1975 C CA . SER A 1 250 ? 23.573 -0.195 -6.861 1.00 58.81 250 SER A CA 1
ATOM 1976 C C . SER A 1 250 ? 24.178 0.061 -8.246 1.00 58.81 250 SER A C 1
ATOM 1978 O O . SER A 1 250 ? 25.067 -0.677 -8.669 1.00 58.81 250 SER A O 1
ATOM 1980 N N . GLY A 1 251 ? 23.729 1.099 -8.959 1.00 55.31 251 GLY A N 1
ATOM 1981 C CA . GLY A 1 251 ? 24.299 1.488 -10.252 1.00 55.31 251 GLY A CA 1
ATOM 1982 C C . GLY A 1 251 ? 25.677 2.157 -10.145 1.00 55.31 251 GLY A C 1
ATOM 1983 O O . GLY A 1 251 ? 26.486 2.060 -11.067 1.00 55.31 251 GLY A O 1
ATOM 1984 N N . SER A 1 252 ? 25.969 2.822 -9.022 1.00 49.50 252 SER A N 1
ATOM 1985 C CA . SER A 1 252 ? 27.196 3.607 -8.823 1.00 49.50 252 SER A CA 1
ATOM 1986 C C . SER A 1 252 ? 28.382 2.791 -8.286 1.00 49.50 252 SER A C 1
ATOM 1988 O O . SER A 1 252 ? 29.515 3.009 -8.719 1.00 49.50 252 SER A O 1
ATOM 1990 N N . GLN A 1 253 ? 28.157 1.798 -7.410 1.00 51.31 253 GLN A N 1
ATOM 1991 C CA . GLN A 1 253 ? 29.244 0.962 -6.862 1.00 51.31 253 GLN A CA 1
ATOM 1992 C C . GLN A 1 253 ? 30.037 0.198 -7.939 1.00 51.31 253 GLN A C 1
ATOM 1994 O O . GLN A 1 253 ? 31.236 -0.021 -7.771 1.00 51.31 253 GLN A O 1
ATOM 1999 N N . SER A 1 254 ? 29.424 -0.136 -9.080 1.00 48.91 254 SER A N 1
ATOM 2000 C CA . SER A 1 254 ? 30.113 -0.818 -10.186 1.00 48.91 254 SER A CA 1
ATOM 2001 C C . SER A 1 254 ? 31.023 0.098 -11.019 1.00 48.91 254 SER A C 1
ATOM 2003 O O . SER A 1 254 ? 31.905 -0.399 -11.715 1.00 48.91 254 SER A O 1
ATOM 2005 N N . LYS A 1 255 ? 30.893 1.433 -10.918 1.00 48.84 255 LYS A N 1
ATOM 2006 C CA . LYS A 1 255 ? 31.806 2.382 -11.589 1.00 48.84 255 LYS A CA 1
ATOM 2007 C C . LYS A 1 255 ? 33.158 2.522 -10.877 1.00 48.84 255 LYS A C 1
ATOM 2009 O O . LYS A 1 255 ? 34.116 2.963 -11.505 1.00 48.84 255 LYS A O 1
ATOM 2014 N N . CYS A 1 256 ? 33.256 2.121 -9.606 1.00 45.91 256 CYS A N 1
ATOM 2015 C CA . CYS A 1 256 ? 34.499 2.180 -8.825 1.00 45.91 256 CYS A CA 1
ATOM 2016 C C . CYS A 1 256 ? 35.310 0.870 -8.814 1.00 45.91 256 CYS A C 1
ATOM 2018 O O . CYS A 1 256 ? 36.430 0.868 -8.306 1.00 45.91 256 CYS A O 1
ATOM 2020 N N . SER A 1 257 ? 34.819 -0.218 -9.419 1.00 38.81 257 SER A N 1
ATOM 2021 C CA . SER A 1 257 ? 35.580 -1.464 -9.600 1.00 38.81 257 SER A CA 1
ATOM 2022 C C . SER A 1 257 ? 35.895 -1.710 -11.079 1.00 38.81 257 SER A C 1
ATOM 2024 O O . SER A 1 257 ? 35.220 -2.466 -11.762 1.00 38.81 257 SER A O 1
ATOM 2026 N N . SER A 1 258 ? 36.943 -1.027 -11.548 1.00 41.84 258 SER A N 1
ATOM 2027 C CA . SER A 1 258 ? 37.893 -1.443 -12.600 1.00 41.84 258 SER A CA 1
ATOM 2028 C C . SER A 1 258 ? 37.371 -2.196 -13.842 1.00 41.84 258 SER A C 1
ATOM 2030 O O . SER A 1 258 ? 37.137 -3.399 -13.814 1.00 41.84 258 SER A O 1
ATOM 2032 N N . SER A 1 259 ? 37.383 -1.488 -14.978 1.00 45.78 259 SER A N 1
ATOM 2033 C CA . SER A 1 259 ? 37.950 -1.933 -16.266 1.00 45.78 259 SER A CA 1
ATOM 2034 C C . SER A 1 259 ? 37.922 -3.438 -16.602 1.00 45.78 259 SER A C 1
ATOM 2036 O O . SER A 1 259 ? 38.972 -4.073 -16.583 1.00 45.78 259 SER A O 1
ATOM 2038 N N . ILE A 1 260 ? 36.781 -3.977 -17.043 1.00 41.50 260 ILE A N 1
ATOM 2039 C CA . ILE A 1 260 ? 36.735 -5.058 -18.046 1.00 41.50 260 ILE A CA 1
ATOM 2040 C C . ILE A 1 260 ? 35.558 -4.771 -18.986 1.00 41.50 260 ILE A C 1
ATOM 2042 O O . ILE A 1 260 ? 34.399 -4.762 -18.578 1.00 41.50 260 ILE A O 1
ATOM 2046 N N . LEU A 1 261 ? 35.873 -4.509 -20.256 1.00 43.91 261 LEU A N 1
ATOM 2047 C CA . LEU A 1 261 ? 34.914 -4.366 -21.349 1.00 43.91 261 LEU A CA 1
ATOM 2048 C C . LEU A 1 261 ? 34.312 -5.726 -21.707 1.00 43.91 261 LEU A C 1
ATOM 2050 O O . LEU A 1 261 ? 34.746 -6.354 -22.664 1.00 43.91 261 LEU A O 1
ATOM 2054 N N . LEU A 1 262 ? 33.337 -6.180 -20.928 1.00 47.19 262 LEU A N 1
ATOM 2055 C CA . LEU A 1 262 ? 32.362 -7.196 -21.318 1.00 47.19 262 LEU A CA 1
ATOM 2056 C C . LEU A 1 262 ? 31.285 -7.228 -20.233 1.00 47.19 262 LEU A C 1
ATOM 2058 O O . LEU A 1 262 ? 31.515 -7.789 -19.167 1.00 47.19 262 LEU A O 1
ATOM 2062 N N . SER A 1 263 ? 30.132 -6.608 -20.505 1.00 39.88 263 SER A N 1
ATOM 2063 C CA . SER A 1 263 ? 28.792 -7.124 -20.175 1.00 39.88 263 SER A CA 1
ATOM 2064 C C . SER A 1 263 ? 27.790 -6.006 -19.862 1.00 39.88 263 SER A C 1
ATOM 2066 O O . SER A 1 263 ? 27.481 -5.716 -18.710 1.00 39.88 263 SER A O 1
ATOM 2068 N N . GLU A 1 264 ? 27.221 -5.436 -20.923 1.00 46.91 264 GLU A N 1
ATOM 2069 C CA . GLU A 1 264 ? 26.009 -4.603 -20.869 1.00 46.91 264 GLU A CA 1
ATOM 2070 C C . GLU A 1 264 ? 24.787 -5.424 -20.380 1.00 46.91 264 GLU A C 1
ATOM 2072 O O . GLU A 1 264 ? 23.848 -4.874 -19.825 1.00 46.91 264 GLU A O 1
ATOM 2077 N N . ASN A 1 265 ? 24.838 -6.765 -20.465 1.00 44.44 265 ASN A N 1
ATOM 2078 C CA . ASN A 1 265 ? 23.758 -7.673 -20.042 1.00 44.44 265 ASN A CA 1
ATOM 2079 C C . ASN A 1 265 ? 23.797 -8.108 -18.560 1.00 44.44 265 ASN A C 1
ATOM 2081 O O . ASN A 1 265 ? 22.795 -8.601 -18.048 1.00 44.44 265 ASN A O 1
ATOM 2085 N N . VAL A 1 266 ? 24.927 -7.980 -17.850 1.00 50.09 266 VAL A N 1
ATOM 2086 C CA . VAL A 1 266 ? 25.024 -8.379 -16.422 1.00 50.09 266 VAL A CA 1
ATOM 2087 C C . VAL A 1 266 ? 24.621 -7.234 -15.481 1.00 50.09 266 VAL A C 1
ATOM 2089 O O . VAL A 1 266 ? 24.229 -7.481 -14.340 1.00 50.09 266 VAL A O 1
ATOM 2092 N N . GLN A 1 267 ? 24.651 -5.987 -15.959 1.00 51.69 267 GLN A N 1
ATOM 2093 C CA . GLN A 1 267 ? 24.334 -4.800 -15.160 1.00 51.69 267 GLN A CA 1
ATOM 2094 C C . GLN A 1 267 ? 22.845 -4.711 -14.792 1.00 51.69 267 GLN A C 1
ATOM 2096 O O . GLN A 1 267 ? 22.540 -4.488 -13.620 1.00 51.69 267 GLN A O 1
ATOM 2101 N N . ASP A 1 268 ? 21.922 -5.002 -15.711 1.00 57.41 268 ASP A N 1
ATOM 2102 C CA . ASP A 1 268 ? 20.480 -4.874 -15.445 1.00 57.41 268 ASP A CA 1
ATOM 2103 C C . ASP A 1 268 ? 19.952 -5.942 -14.477 1.00 57.41 268 ASP A C 1
ATOM 2105 O O . ASP A 1 268 ? 19.201 -5.636 -13.551 1.00 57.41 268 ASP A O 1
ATOM 2109 N N . ALA A 1 269 ? 20.404 -7.193 -14.612 1.00 61.16 269 ALA A N 1
ATOM 2110 C CA . ALA A 1 269 ? 20.002 -8.271 -13.706 1.00 61.16 269 ALA A CA 1
ATOM 2111 C C . ALA A 1 269 ? 20.465 -8.015 -12.259 1.00 61.16 269 ALA A C 1
ATOM 2113 O O . ALA A 1 269 ? 19.746 -8.342 -11.314 1.00 61.16 269 ALA A O 1
ATOM 2114 N N . SER A 1 270 ? 21.639 -7.396 -12.080 1.00 67.44 270 SER A N 1
ATOM 2115 C CA . SER A 1 270 ? 22.204 -7.128 -10.754 1.00 67.44 270 SER A CA 1
ATOM 2116 C C . SER A 1 270 ? 21.350 -6.161 -9.925 1.00 67.44 270 SER A C 1
ATOM 2118 O O . SER A 1 270 ? 21.183 -6.366 -8.724 1.00 67.44 270 SER A O 1
ATOM 2120 N N . VAL A 1 271 ? 20.731 -5.157 -10.559 1.00 77.00 271 VAL A N 1
ATOM 2121 C CA . VAL A 1 271 ? 19.921 -4.144 -9.866 1.00 77.00 271 VAL A CA 1
ATOM 2122 C C . VAL A 1 271 ? 18.635 -4.757 -9.312 1.00 77.00 271 VAL A C 1
ATOM 2124 O O . VAL A 1 271 ? 18.313 -4.548 -8.143 1.00 77.00 271 VAL A O 1
ATOM 2127 N N . TYR A 1 272 ? 17.922 -5.564 -10.102 1.00 81.50 272 TYR A N 1
ATOM 2128 C CA . TYR A 1 272 ? 16.685 -6.208 -9.641 1.00 81.50 272 TYR A CA 1
ATOM 2129 C C . TYR A 1 272 ? 16.943 -7.255 -8.558 1.00 81.50 272 TYR A C 1
ATOM 2131 O O . TYR A 1 272 ? 16.182 -7.335 -7.595 1.00 81.50 272 TYR A O 1
ATOM 2139 N N . ILE A 1 273 ? 18.043 -8.008 -8.668 1.00 81.50 273 ILE A N 1
ATOM 2140 C CA . ILE A 1 273 ? 18.469 -8.954 -7.628 1.00 81.50 273 ILE A CA 1
ATOM 2141 C C . ILE A 1 273 ? 18.783 -8.208 -6.326 1.00 81.50 273 ILE A C 1
ATOM 2143 O O . ILE A 1 273 ? 18.348 -8.639 -5.260 1.00 81.50 273 ILE A O 1
ATOM 2147 N N . ASN A 1 274 ? 19.465 -7.062 -6.392 1.00 80.25 274 ASN A N 1
ATOM 2148 C CA . ASN A 1 274 ? 19.749 -6.252 -5.207 1.00 80.25 274 ASN A CA 1
ATOM 2149 C C . ASN A 1 274 ? 18.466 -5.720 -4.556 1.00 80.25 274 ASN A C 1
ATOM 2151 O O . ASN A 1 274 ? 18.326 -5.824 -3.340 1.00 80.25 274 ASN A O 1
ATOM 2155 N N . VAL A 1 275 ? 17.503 -5.226 -5.343 1.00 82.69 275 VAL A N 1
ATOM 2156 C CA . VAL A 1 275 ? 16.187 -4.790 -4.834 1.00 82.69 275 VAL A CA 1
ATOM 2157 C C . VAL A 1 275 ? 15.400 -5.958 -4.224 1.00 82.69 275 VAL A C 1
ATOM 2159 O O . VAL A 1 275 ? 14.724 -5.797 -3.207 1.00 82.69 275 VAL A O 1
ATOM 2162 N N . PHE A 1 276 ? 15.500 -7.153 -4.804 1.00 86.88 276 PHE A N 1
ATOM 2163 C CA . PHE A 1 276 ? 14.884 -8.358 -4.254 1.00 86.88 276 PHE A CA 1
ATOM 2164 C C . PHE A 1 276 ? 15.503 -8.746 -2.902 1.00 86.88 276 PHE A C 1
ATOM 2166 O O . PHE A 1 276 ? 14.774 -8.981 -1.938 1.00 86.88 276 PHE A O 1
ATOM 2173 N N . ILE A 1 277 ? 16.838 -8.759 -2.803 1.00 84.44 277 ILE A N 1
ATOM 2174 C CA . ILE A 1 277 ? 17.562 -9.078 -1.563 1.00 84.44 277 ILE A CA 1
ATOM 2175 C C . ILE A 1 277 ? 17.235 -8.058 -0.466 1.00 84.44 277 ILE A C 1
ATOM 2177 O O . ILE A 1 277 ? 16.951 -8.454 0.666 1.00 84.44 277 ILE A O 1
ATOM 2181 N N . THR A 1 278 ? 17.229 -6.758 -0.782 1.00 83.12 278 THR A N 1
ATOM 2182 C CA . THR A 1 278 ? 16.901 -5.712 0.200 1.00 83.12 278 THR A CA 1
ATOM 2183 C C . THR A 1 278 ? 15.447 -5.794 0.659 1.00 83.12 278 THR A C 1
ATOM 2185 O O . THR A 1 278 ? 15.193 -5.676 1.855 1.00 83.12 278 THR A O 1
ATOM 2188 N N . SER A 1 279 ? 14.505 -6.092 -0.243 1.00 86.75 279 SER A N 1
ATOM 2189 C CA . SER A 1 279 ? 13.095 -6.310 0.115 1.00 86.75 279 SER A CA 1
ATOM 2190 C C . SER A 1 279 ? 12.921 -7.545 1.006 1.00 86.75 279 SER A C 1
ATOM 2192 O O . SER A 1 279 ? 12.165 -7.522 1.973 1.00 86.75 279 SER A O 1
ATOM 2194 N N . PHE A 1 280 ? 13.659 -8.625 0.739 1.00 88.06 280 PHE A N 1
ATOM 2195 C CA . PHE A 1 280 ? 13.614 -9.834 1.565 1.00 88.06 280 PHE A CA 1
ATOM 2196 C C . PHE A 1 280 ? 14.189 -9.602 2.973 1.00 88.06 280 PHE A C 1
ATOM 2198 O O . PHE A 1 280 ? 13.686 -10.159 3.953 1.00 88.06 280 PHE A O 1
ATOM 2205 N N . ALA A 1 281 ? 15.198 -8.733 3.095 1.00 86.94 281 ALA A N 1
ATOM 2206 C CA . ALA A 1 281 ? 15.794 -8.345 4.372 1.00 86.94 281 ALA A CA 1
ATOM 2207 C C . ALA A 1 281 ? 14.833 -7.566 5.297 1.00 86.94 281 ALA A C 1
ATOM 2209 O O . ALA A 1 281 ? 15.101 -7.452 6.495 1.00 86.94 281 ALA A O 1
ATOM 2210 N N . GLU A 1 282 ? 13.687 -7.086 4.798 1.00 88.31 282 GLU A N 1
ATOM 2211 C CA . GLU A 1 282 ? 12.642 -6.488 5.638 1.00 88.31 282 GLU A CA 1
ATOM 2212 C C . GLU A 1 282 ? 11.934 -7.531 6.532 1.00 88.31 282 GLU A C 1
ATOM 2214 O O . GLU A 1 282 ? 11.502 -7.204 7.642 1.00 88.31 282 GLU A O 1
ATOM 2219 N N . LEU A 1 283 ? 11.836 -8.800 6.101 1.00 89.12 283 LEU A N 1
ATOM 2220 C CA . LEU A 1 283 ? 11.070 -9.840 6.809 1.00 89.12 283 LEU A CA 1
ATOM 2221 C C . LEU A 1 283 ? 11.599 -10.137 8.227 1.00 89.12 283 LEU A C 1
ATOM 2223 O O . LEU A 1 283 ? 10.794 -10.136 9.167 1.00 89.12 283 LEU A O 1
ATOM 2227 N N . PRO A 1 284 ? 12.916 -10.348 8.448 1.00 89.38 284 PRO A N 1
ATOM 2228 C CA . PRO A 1 284 ? 13.459 -10.498 9.798 1.00 89.38 284 PRO A CA 1
ATOM 2229 C C . PRO A 1 284 ? 13.222 -9.262 10.676 1.00 89.38 284 PRO A C 1
ATOM 2231 O O . PRO A 1 284 ? 12.970 -9.398 11.877 1.00 89.38 284 PRO A O 1
ATOM 2234 N N . GLY A 1 285 ? 13.264 -8.063 10.085 1.00 86.44 285 GLY A N 1
ATOM 2235 C CA . GLY A 1 285 ? 12.988 -6.805 10.780 1.00 86.44 285 GLY A CA 1
ATOM 2236 C C . GLY A 1 285 ? 11.549 -6.743 11.291 1.00 86.44 285 GLY A C 1
ATOM 2237 O O . GLY A 1 285 ? 11.322 -6.474 12.472 1.00 86.44 285 GLY A O 1
ATOM 2238 N N . LEU A 1 286 ? 10.581 -7.090 10.439 1.00 86.19 286 LEU A N 1
ATOM 2239 C CA . LEU A 1 286 ? 9.168 -7.167 10.815 1.00 86.19 286 LEU A CA 1
ATOM 2240 C C . LEU A 1 286 ? 8.901 -8.225 11.890 1.00 86.19 286 LEU A C 1
ATOM 2242 O O . LEU A 1 286 ? 8.164 -7.954 12.839 1.00 86.19 286 LEU A O 1
ATOM 2246 N N . LEU A 1 287 ? 9.519 -9.404 11.787 1.00 87.31 287 LEU A N 1
ATOM 2247 C CA . LEU A 1 287 ? 9.383 -10.457 12.796 1.00 87.31 287 LEU A CA 1
ATOM 2248 C C . LEU A 1 287 ? 9.943 -10.008 14.152 1.00 87.31 287 LEU A C 1
ATOM 2250 O O . LEU A 1 287 ? 9.305 -10.189 15.191 1.00 87.31 287 LEU A O 1
ATOM 2254 N N . THR A 1 288 ? 11.113 -9.373 14.142 1.00 85.44 288 THR A N 1
ATOM 2255 C CA . THR A 1 288 ? 11.735 -8.827 15.353 1.00 85.44 288 THR A CA 1
ATOM 2256 C C . THR A 1 288 ? 10.860 -7.734 15.963 1.00 85.44 288 THR A C 1
ATOM 2258 O O . THR A 1 288 ? 10.627 -7.738 17.172 1.00 85.44 288 THR A O 1
ATOM 2261 N N . ALA A 1 289 ? 10.304 -6.840 15.140 1.00 83.50 289 ALA A N 1
ATOM 2262 C CA . ALA A 1 289 ? 9.372 -5.810 15.588 1.00 83.50 289 ALA A CA 1
ATOM 2263 C C . ALA A 1 289 ? 8.100 -6.410 16.209 1.00 83.50 289 ALA A C 1
ATOM 2265 O O . ALA A 1 289 ? 7.675 -5.949 17.269 1.00 83.50 289 ALA A O 1
ATOM 2266 N N . ALA A 1 290 ? 7.538 -7.469 15.615 1.00 84.06 290 ALA A N 1
ATOM 2267 C CA . ALA A 1 290 ? 6.377 -8.185 16.147 1.00 84.06 290 ALA A CA 1
ATOM 2268 C C . ALA A 1 290 ? 6.630 -8.696 17.573 1.00 84.06 290 ALA A C 1
ATOM 2270 O O . ALA A 1 290 ? 5.854 -8.435 18.494 1.00 84.06 290 ALA A O 1
ATOM 2271 N N . LEU A 1 291 ? 7.758 -9.387 17.762 1.00 84.56 291 LEU A N 1
ATOM 2272 C CA . LEU A 1 291 ? 8.145 -9.966 19.047 1.00 84.56 291 LEU A CA 1
ATOM 2273 C C . LEU A 1 291 ? 8.445 -8.886 20.093 1.00 84.56 291 LEU A C 1
ATOM 2275 O O . LEU A 1 291 ? 8.077 -9.030 21.261 1.00 84.56 291 LEU A O 1
ATOM 2279 N N . LEU A 1 292 ? 9.100 -7.797 19.685 1.00 84.00 292 LEU A N 1
ATOM 2280 C CA . LEU A 1 292 ? 9.483 -6.718 20.591 1.00 84.00 292 LEU A CA 1
ATOM 2281 C C . LEU A 1 292 ? 8.267 -5.904 21.057 1.00 84.00 292 LEU A C 1
ATOM 22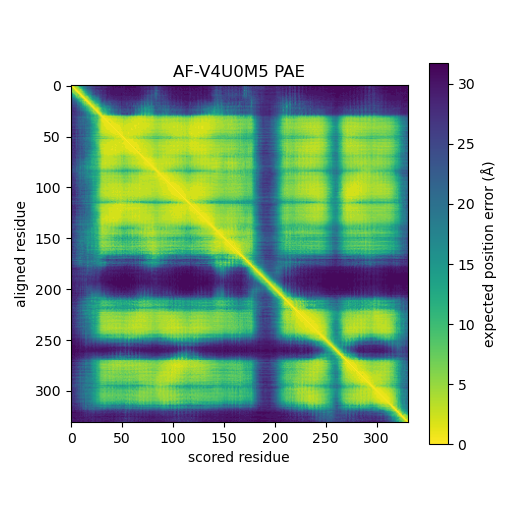83 O O . LEU A 1 292 ? 8.197 -5.538 22.230 1.00 84.00 292 LEU A O 1
ATOM 2287 N N . VAL A 1 293 ? 7.294 -5.659 20.173 1.00 83.12 293 VAL A N 1
ATOM 2288 C CA . VAL A 1 293 ? 6.056 -4.929 20.498 1.00 83.12 293 VAL A CA 1
ATOM 2289 C C . VAL A 1 293 ? 5.243 -5.658 21.566 1.00 83.12 293 VAL A C 1
ATOM 2291 O O . VAL A 1 293 ? 4.750 -5.010 22.494 1.00 83.12 293 VAL A O 1
ATOM 2294 N N . ASP A 1 294 ? 5.139 -6.985 21.465 1.00 79.56 294 ASP A N 1
ATOM 2295 C CA . ASP A 1 294 ? 4.374 -7.801 22.411 1.00 79.56 294 ASP A CA 1
ATOM 2296 C C . ASP A 1 294 ? 5.092 -7.969 23.762 1.00 79.56 294 ASP A C 1
ATOM 2298 O O . ASP A 1 294 ? 4.432 -8.029 24.798 1.00 79.56 294 ASP A O 1
ATOM 2302 N N . ARG A 1 295 ? 6.435 -8.019 23.784 1.00 82.56 295 ARG A N 1
ATOM 2303 C CA . ARG A 1 295 ? 7.211 -8.228 25.024 1.00 82.56 295 ARG A CA 1
ATOM 2304 C C . ARG A 1 295 ? 7.541 -6.949 25.786 1.00 82.56 295 ARG A C 1
ATOM 2306 O O . ARG A 1 295 ? 7.460 -6.925 27.008 1.00 82.56 295 ARG A O 1
ATOM 2313 N N . VAL A 1 296 ? 7.977 -5.917 25.071 1.00 83.81 296 VAL A N 1
ATOM 2314 C CA . VAL A 1 296 ? 8.611 -4.718 25.647 1.00 83.81 296 VAL A CA 1
ATOM 2315 C C . VAL A 1 296 ? 7.651 -3.520 25.653 1.00 83.81 296 VAL A C 1
ATOM 2317 O O . VAL A 1 296 ? 7.871 -2.518 26.332 1.00 83.81 296 VAL A O 1
ATOM 2320 N N . GLY A 1 297 ? 6.533 -3.639 24.935 1.00 81.69 297 GLY A N 1
ATOM 2321 C CA . GLY A 1 297 ? 5.522 -2.602 24.810 1.00 81.69 297 GLY A CA 1
ATOM 2322 C C . GLY A 1 297 ? 5.836 -1.591 23.704 1.00 81.69 297 GLY A C 1
ATOM 2323 O O . GLY A 1 297 ? 6.983 -1.320 23.355 1.00 81.69 297 GLY A O 1
ATOM 2324 N N . ARG A 1 298 ? 4.771 -0.988 23.160 1.00 79.56 298 ARG A N 1
ATOM 2325 C CA . ARG A 1 298 ? 4.795 -0.209 21.905 1.00 79.56 298 ARG A CA 1
ATOM 2326 C C . ARG A 1 298 ? 5.741 0.994 21.897 1.00 79.56 298 ARG A C 1
ATOM 2328 O O . ARG A 1 298 ? 6.345 1.289 20.875 1.00 79.56 298 ARG A O 1
ATOM 2335 N N . LYS A 1 299 ? 5.828 1.746 23.000 1.00 83.69 299 LYS A N 1
ATOM 2336 C CA . LYS A 1 299 ? 6.644 2.975 23.038 1.00 83.69 299 LYS A CA 1
ATOM 2337 C C . LYS A 1 299 ? 8.133 2.651 23.063 1.00 83.69 299 LYS A C 1
ATOM 2339 O O . LYS A 1 299 ? 8.902 3.263 22.334 1.00 83.69 299 LYS A O 1
ATOM 2344 N N . LEU A 1 300 ? 8.517 1.681 23.887 1.00 85.94 300 LEU A N 1
ATOM 2345 C CA . LEU A 1 300 ? 9.914 1.325 24.085 1.00 85.94 300 LEU A CA 1
ATOM 2346 C C . LEU A 1 300 ? 10.454 0.550 22.875 1.00 85.94 300 LEU A C 1
ATOM 2348 O O . LEU A 1 300 ? 11.573 0.815 22.445 1.00 85.94 300 LEU A O 1
ATOM 2352 N N . SER A 1 301 ? 9.630 -0.302 22.250 1.00 85.69 301 SER A N 1
ATOM 2353 C CA . SER A 1 301 ? 9.988 -0.957 20.989 1.00 85.69 301 SER A CA 1
ATOM 2354 C C . SER A 1 301 ? 10.268 0.050 19.868 1.00 85.69 301 SER A C 1
ATOM 2356 O O . SER A 1 301 ? 11.256 -0.106 19.157 1.00 85.69 301 SER A O 1
ATOM 2358 N N . MET A 1 302 ? 9.455 1.110 19.732 1.00 83.50 302 MET A N 1
ATOM 2359 C CA . MET A 1 302 ? 9.707 2.163 18.738 1.00 83.50 302 MET A CA 1
ATOM 2360 C C . MET A 1 302 ? 11.033 2.881 18.999 1.00 83.50 302 MET A C 1
ATOM 2362 O O . MET A 1 302 ? 11.821 3.047 18.073 1.00 83.50 302 MET A O 1
ATOM 2366 N N . THR A 1 303 ? 11.321 3.256 20.249 1.00 86.12 303 THR A N 1
ATOM 2367 C CA . THR A 1 303 ? 12.581 3.935 20.590 1.00 86.12 303 THR A CA 1
ATOM 2368 C C . THR A 1 303 ? 13.806 3.078 20.268 1.00 86.12 303 THR A C 1
ATOM 2370 O O . THR A 1 303 ? 14.747 3.586 19.665 1.00 86.12 303 THR A O 1
ATOM 2373 N N . ILE A 1 304 ? 13.792 1.783 20.613 1.00 88.12 304 ILE A N 1
ATOM 2374 C CA . ILE A 1 304 ? 14.901 0.862 20.306 1.00 88.12 304 ILE A CA 1
ATOM 2375 C C . ILE A 1 304 ? 15.154 0.803 18.794 1.00 88.12 304 ILE A C 1
ATOM 2377 O O . ILE A 1 304 ? 16.296 0.927 18.359 1.00 88.12 304 ILE A O 1
ATOM 2381 N N . MET A 1 305 ? 14.094 0.653 17.997 1.00 85.56 305 MET A N 1
ATOM 2382 C CA . MET A 1 305 ? 14.205 0.530 16.540 1.00 85.56 305 MET A CA 1
ATOM 2383 C C . MET A 1 305 ? 14.721 1.819 15.886 1.00 85.56 305 MET A C 1
ATOM 2385 O O . MET A 1 305 ? 15.558 1.754 14.990 1.00 85.56 305 MET A O 1
ATOM 2389 N N . PHE A 1 306 ? 14.288 2.991 16.361 1.00 86.00 306 PHE A N 1
ATOM 2390 C CA . PHE A 1 306 ? 14.804 4.271 15.865 1.00 86.00 306 PHE A CA 1
ATOM 2391 C C . PHE A 1 306 ? 16.275 4.499 16.225 1.00 86.00 306 PHE A C 1
ATOM 2393 O O . PHE A 1 306 ? 17.021 5.018 15.398 1.00 86.00 306 PHE A O 1
ATOM 2400 N N . ILE A 1 307 ? 16.709 4.100 17.426 1.00 87.69 307 ILE A N 1
ATOM 2401 C CA . ILE A 1 307 ? 18.125 4.176 17.815 1.00 87.69 307 ILE A CA 1
ATOM 2402 C C . ILE A 1 307 ? 18.961 3.254 16.928 1.00 87.69 307 ILE A C 1
ATOM 2404 O O . ILE A 1 307 ? 19.983 3.684 16.404 1.00 87.69 307 ILE A O 1
ATOM 2408 N N . PHE A 1 308 ? 18.505 2.018 16.713 1.00 87.19 308 PHE A N 1
ATOM 2409 C CA . PHE A 1 308 ? 19.187 1.071 15.834 1.00 87.19 308 PHE A CA 1
ATOM 2410 C C . PHE A 1 308 ? 19.341 1.630 14.413 1.00 87.19 308 PHE A C 1
ATOM 2412 O O . PHE A 1 308 ? 20.451 1.665 13.890 1.00 87.19 308 PHE A O 1
ATOM 2419 N N . LEU A 1 309 ? 18.260 2.165 13.833 1.00 84.75 309 LEU A N 1
ATOM 2420 C CA . LEU A 1 309 ? 18.286 2.816 12.521 1.00 84.75 309 LEU A CA 1
ATOM 2421 C C . LEU A 1 309 ? 19.280 3.988 12.472 1.00 84.75 309 LEU A C 1
ATOM 2423 O O . LEU A 1 309 ? 20.040 4.110 11.513 1.00 84.75 309 LEU A O 1
ATOM 2427 N N . ALA A 1 310 ? 19.299 4.838 13.503 1.00 85.31 310 ALA A N 1
ATOM 2428 C CA . ALA A 1 310 ? 20.229 5.962 13.584 1.00 85.31 310 ALA A CA 1
ATOM 2429 C C . ALA A 1 310 ? 21.694 5.495 13.648 1.00 85.31 310 ALA A C 1
ATOM 2431 O O . ALA A 1 310 ? 22.543 6.070 12.971 1.00 85.31 310 ALA A O 1
ATOM 2432 N N . CYS A 1 311 ? 21.987 4.432 14.404 1.00 85.69 311 CYS A N 1
ATOM 2433 C CA . CYS A 1 311 ? 23.319 3.831 14.462 1.00 85.69 311 CYS A CA 1
ATOM 2434 C C . CYS A 1 311 ? 23.742 3.235 13.111 1.00 85.69 311 CYS A C 1
ATOM 2436 O O . CYS A 1 311 ? 24.862 3.480 12.670 1.00 85.69 311 CYS A O 1
ATOM 2438 N N . SER A 1 312 ? 22.852 2.513 12.424 1.00 82.19 312 SER A N 1
ATOM 2439 C CA . SER A 1 312 ? 23.148 1.919 11.112 1.00 82.19 312 SER A CA 1
ATOM 2440 C C . SER A 1 312 ? 23.384 2.963 10.018 1.00 82.19 312 SER A C 1
ATOM 2442 O O . SER A 1 312 ? 24.191 2.740 9.123 1.00 82.19 312 SER A O 1
ATOM 2444 N N . LEU A 1 313 ? 22.711 4.116 10.079 1.00 78.81 313 LEU A N 1
ATOM 2445 C CA . LEU A 1 313 ? 22.934 5.219 9.135 1.00 78.81 313 LEU A CA 1
ATOM 2446 C C . LEU A 1 313 ? 24.194 6.039 9.448 1.00 78.81 313 LEU A C 1
ATOM 2448 O O . LEU A 1 313 ? 24.713 6.727 8.570 1.00 78.81 313 LEU A O 1
ATOM 2452 N N . TRP A 1 314 ? 24.694 5.972 10.682 1.00 79.31 314 TRP A N 1
ATOM 2453 C CA . TRP A 1 314 ? 25.905 6.674 11.104 1.00 79.31 314 TRP A CA 1
ATOM 2454 C C . TRP A 1 314 ? 27.187 6.009 10.578 1.00 79.31 314 TRP A C 1
ATOM 2456 O O . TRP A 1 314 ? 28.168 6.689 10.283 1.00 79.31 314 TRP A O 1
ATOM 2466 N N . GLU A 1 315 ? 27.175 4.686 10.412 1.00 69.25 315 GLU A N 1
ATOM 2467 C CA . GLU A 1 315 ? 28.339 3.897 9.990 1.00 69.25 315 GLU A CA 1
ATOM 2468 C C . GLU A 1 315 ? 28.848 4.248 8.569 1.00 69.25 315 GLU A C 1
ATOM 2470 O O . GLU A 1 315 ? 30.044 4.521 8.426 1.00 69.25 315 GLU A O 1
ATOM 2475 N N . PRO A 1 316 ? 27.997 4.387 7.529 1.00 67.81 316 PRO A N 1
ATOM 2476 C CA . PRO A 1 316 ? 28.433 4.850 6.208 1.00 67.81 316 PRO A CA 1
ATOM 2477 C C . PRO A 1 316 ? 28.990 6.280 6.203 1.00 67.81 316 PRO A C 1
ATOM 2479 O O . PRO A 1 316 ? 29.864 6.587 5.394 1.00 67.81 316 PRO A O 1
ATOM 2482 N N . LEU A 1 317 ? 28.522 7.148 7.108 1.00 63.81 317 LEU A N 1
ATOM 2483 C CA . LEU A 1 317 ? 28.934 8.555 7.184 1.00 63.81 317 LEU A CA 1
ATOM 2484 C C . LEU A 1 317 ? 30.363 8.725 7.731 1.00 63.81 317 LEU A C 1
ATOM 2486 O O . LEU A 1 317 ? 31.043 9.690 7.391 1.00 63.81 317 LEU A O 1
ATOM 2490 N N . LEU A 1 318 ? 30.822 7.783 8.561 1.00 61.09 318 LEU A N 1
ATOM 2491 C CA . LEU A 1 318 ? 32.188 7.740 9.095 1.00 61.09 318 LEU A CA 1
ATOM 2492 C C . LEU A 1 318 ? 33.178 7.024 8.167 1.00 61.09 318 LEU A C 1
ATOM 2494 O O . LEU A 1 318 ? 34.390 7.170 8.336 1.00 61.09 318 LEU A O 1
ATOM 2498 N N . SER A 1 319 ? 32.688 6.237 7.207 1.00 56.50 319 SER A N 1
ATOM 2499 C CA . SER A 1 319 ? 33.555 5.528 6.271 1.00 56.50 319 SER A CA 1
ATOM 2500 C C . SER A 1 319 ? 34.176 6.511 5.257 1.00 56.50 319 SER A C 1
ATOM 2502 O O . SER A 1 319 ? 33.454 7.257 4.590 1.00 56.50 319 SER A O 1
ATOM 2504 N N . PRO A 1 320 ? 35.515 6.544 5.095 1.00 54.59 320 PRO A N 1
ATOM 2505 C CA . PRO A 1 320 ? 36.203 7.515 4.233 1.00 54.59 320 PRO A CA 1
ATOM 2506 C C . PRO A 1 320 ? 35.932 7.331 2.728 1.00 54.59 320 PRO A C 1
ATOM 2508 O O . PRO A 1 320 ? 36.448 8.085 1.909 1.00 54.59 320 PRO A O 1
ATOM 2511 N N . THR A 1 321 ? 35.105 6.359 2.342 1.00 56.84 321 THR A N 1
ATOM 2512 C CA . THR A 1 321 ? 34.686 6.087 0.961 1.00 56.84 321 THR A CA 1
ATOM 2513 C C . THR A 1 321 ? 33.612 7.051 0.440 1.00 56.84 321 THR A C 1
ATOM 2515 O O . THR A 1 321 ? 33.411 7.113 -0.771 1.00 56.84 321 THR A O 1
ATOM 2518 N N . PHE A 1 322 ? 32.950 7.824 1.313 1.00 49.09 322 PHE A N 1
ATOM 2519 C CA . PHE A 1 322 ? 31.910 8.800 0.937 1.00 49.09 322 PHE A CA 1
ATOM 2520 C C . PHE A 1 322 ? 32.390 10.258 0.859 1.00 49.09 322 PHE A C 1
ATOM 2522 O O . PHE A 1 322 ? 31.627 11.136 0.446 1.00 49.09 322 PHE A O 1
ATOM 2529 N N . LEU A 1 323 ? 33.645 10.544 1.222 1.00 43.09 323 LEU A N 1
ATOM 2530 C CA . LEU A 1 323 ? 34.213 11.881 1.058 1.00 43.09 323 LEU A CA 1
ATOM 2531 C C . LEU A 1 323 ? 34.668 12.068 -0.398 1.00 43.09 323 LEU A C 1
ATOM 2533 O O . LEU A 1 323 ? 35.456 11.263 -0.899 1.00 43.09 323 LEU A O 1
ATOM 2537 N N . PRO A 1 324 ? 34.219 13.123 -1.104 1.00 46.06 324 PRO A N 1
ATOM 2538 C CA . PRO A 1 324 ? 34.737 13.420 -2.430 1.00 46.06 324 PRO A CA 1
ATOM 2539 C C . PRO A 1 324 ? 36.265 13.602 -2.351 1.00 46.06 324 PRO A C 1
ATOM 2541 O O . PRO A 1 324 ? 36.752 14.227 -1.403 1.00 46.06 324 PRO A O 1
ATOM 2544 N N . PRO A 1 325 ? 37.037 13.145 -3.357 1.00 49.06 325 PRO A N 1
ATOM 2545 C CA . PRO A 1 325 ? 38.507 13.120 -3.320 1.00 49.06 325 PRO A CA 1
ATOM 2546 C C . PRO A 1 325 ? 39.178 14.498 -3.151 1.00 49.06 325 PRO A C 1
ATOM 2548 O O . PRO A 1 325 ? 40.392 14.580 -3.001 1.00 49.06 325 PRO A O 1
ATOM 2551 N N . ARG A 1 326 ? 38.408 15.594 -3.129 1.00 43.16 326 ARG A N 1
ATOM 2552 C CA . ARG A 1 326 ? 38.905 16.955 -2.889 1.00 43.16 326 ARG A CA 1
ATOM 2553 C C . ARG A 1 326 ? 39.304 17.251 -1.438 1.00 43.16 326 ARG A C 1
ATOM 2555 O O . ARG A 1 326 ? 39.991 18.241 -1.231 1.00 43.16 326 ARG A O 1
ATOM 2562 N N . TYR A 1 327 ? 38.923 16.430 -0.456 1.00 44.75 327 TYR A N 1
ATOM 2563 C CA . TYR A 1 327 ? 39.273 16.670 0.958 1.00 44.75 327 TYR A CA 1
ATOM 2564 C C . TYR A 1 327 ? 40.464 15.849 1.478 1.00 44.75 327 TYR A C 1
ATOM 2566 O O . TYR A 1 327 ? 40.961 16.133 2.562 1.00 44.75 327 TYR A O 1
ATOM 2574 N N . ILE A 1 328 ? 40.975 14.888 0.701 1.00 46.88 328 ILE A N 1
ATOM 2575 C CA . ILE A 1 328 ? 42.109 14.030 1.102 1.00 46.88 328 ILE A CA 1
ATOM 2576 C C . ILE A 1 328 ? 43.472 14.738 0.915 1.00 46.88 328 ILE A C 1
ATOM 2578 O O . ILE A 1 328 ? 44.491 14.247 1.376 1.00 46.88 328 ILE A O 1
ATOM 2582 N N . GLN A 1 329 ? 43.517 15.925 0.297 1.00 43.47 329 GLN A N 1
ATOM 2583 C CA . GLN A 1 329 ? 44.768 16.678 0.085 1.00 43.47 329 GLN A CA 1
ATOM 2584 C C . GLN A 1 329 ? 45.136 17.675 1.203 1.00 43.47 329 GLN A C 1
ATOM 2586 O O . GLN A 1 329 ? 46.115 18.401 1.051 1.00 43.47 329 GLN A O 1
ATOM 2591 N N . LEU A 1 330 ? 44.373 17.755 2.300 1.00 47.47 330 LEU A N 1
ATOM 2592 C CA . LEU A 1 330 ? 44.612 18.726 3.387 1.00 47.47 330 LEU A CA 1
ATOM 2593 C C . LEU A 1 330 ? 44.827 18.096 4.778 1.00 47.47 330 LEU A C 1
ATOM 2595 O O . LEU A 1 330 ? 44.759 18.806 5.780 1.00 47.47 330 LEU A O 1
ATOM 2599 N N . LEU A 1 331 ? 45.121 16.796 4.838 1.00 41.19 331 LEU A N 1
ATOM 2600 C CA . LEU A 1 331 ? 45.618 16.086 6.026 1.00 41.19 331 LEU A CA 1
ATOM 2601 C C . LEU A 1 331 ? 46.958 15.428 5.694 1.00 41.19 331 LEU A C 1
ATOM 2603 O O . LEU A 1 331 ? 47.842 15.449 6.575 1.00 41.19 331 LEU A O 1
#

Foldseek 3Di:
DDDDPDPPDDDDDPPPPQVCLLVLVLQLCLLVLLLVLLVQLLVLLLVLLVDPDPVSNVVSVVSNVVSCVSVVSVLVLVLLLDDPVCSLVVVLVVVVVVLVLLLVLLVLCLVDVVPHPPSVSSNVNSVVSVVVSVVSVVDDRRLVSCLQVVVNVSSVVVVVVVCVVVVHDDPPDRSHRPPPPVPPPPPDDDDDDDDDPDVPPPPPCPVPSVVSVVSCCPPVNVVVVVVVVVVVVVVVCVVVVCLVCLLVVLLPVVVPDDDDPDDPPVSSSSSSVSSSVVSVVVVVVSVVLSVCCVPVNDPVSVVVVVVVVVVVVVVVVPDPPPDDPPPVVPD

Nearest PDB structures (foldseek):
  7zh6-assembly1_A  TM=7.356E-01  e=3.808E-04  Homo sapiens
  8u3d-assembly1_A  TM=4.290E-01  e=3.157E-01  Homo sapiens
  8u3h-assembly1_A  TM=3.934E-01  e=2.282E-01  Homo sapiens
  9jdv-assembly1_A  TM=6.710E-01  e=1.924E+00  Homo sapiens
  8tth-assembly1_A  TM=4.681E-01  e=1.156E+00  Staphylococcus aureus

pLDDT: mean 70.83, std 21.52, range [24.86, 96.75]

Sequence (331 aa):
MEEGRFSSLLHPDMCPKLLLQPMYFIFAFSRMSILGGALVTFVAGLLSAFAPNYISLLILRGLAGAGLGSGHVFFSWFMEFVPPSNRGKWMVVFSTFWTFGSVSEAALAWIVMPILTWRWLLA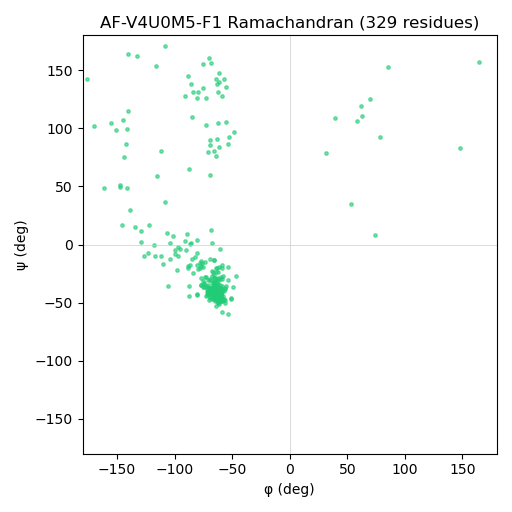LSAIPAFVLLIFIVFMPESPRYLCTKGRITDAHNILDKIAQFNQTSLPSGNLTSDGTNDLDEEFSTSEETPLLSSARKRTTVRKSGFSSFLMLFSPRFFKTTILLWVLYFGNSFVYYGIVLLASELSGSQSKCSSSILLSENVQDASVYINVFITSFAELPGLLTAALLVDRVGRKLSMTIMFIFLACSLWEPLLSPTFLPPRYIQLL